Protein 6AOK (pdb70)

Foldseek 3Di:
DDDPDDDDDAAEEEEAAPALWLFQHHPVRPQQDLLNQVQAPPRDGPDHDDRAPGHHDLVVNLVSVCVVFNALDPPGDCPDPPNSRADPLSLVLLVVQLVPPRYQAEHEYLHYLSVVLSRNVRNPDDPSSSVRYHYHHPPQLLVSLLVVLPPPDDDHQAYEQYDQDPVNSVNCVSVVVSPDDDNRYDYYHHGRPPDPSNVVSVVVVVPD

InterPro domains:
  IPR036412 HAD-like superfamily [SSF56784] (1-163)

Secondary structure (DSSP, 8-state):
---SS------EEEEE--TTTTSSS-GGGTTTSHHHHHTSTT--TT----TTT----HHHHHHHHHHHH---STT--TTSTTGGG--HHHHHHHHHHTT-TTEEEEEE-SS-HHHHHHHHHHTT--HHHHTTEEEE-SS-HHHHHHHHHHSSPPPPSEEEEE-SSHHHHH--HHHHTTT--GGGEEEE---TT---HHHHHHHHH---

Structure (mmCIF, N/CA/C/O backbone):
data_6AOK
#
_entry.id   6AOK
#
_cell.length_a   40.035
_cell.length_b   48.027
_cell.length_c   100.102
_cell.angle_alpha   90.00
_cell.angle_beta   90.00
_cell.angle_gamma   90.00
#
_symme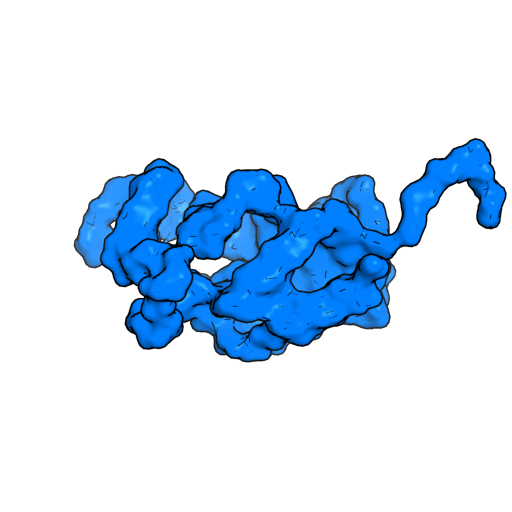try.space_group_name_H-M   'P 21 21 21'
#
loop_
_entity.id
_entity.type
_entity.pdbx_description
1 polymer Ceg4
2 non-polymer 'MAGNESIUM ION'
3 non-polymer 'CHLORIDE ION'
4 non-polymer 2-AMINO-2-HYDROXYMETHYL-PROPANE-1,3-DIOL
5 water water
#
loop_
_atom_site.group_PDB
_atom_site.id
_atom_site.type_symbol
_atom_site.label_atom_id
_atom_site.label_alt_id
_atom_site.label_comp_id
_atom_site.label_asym_id
_atom_site.label_entity_id
_atom_site.label_seq_id
_atom_site.pdbx_PDB_ins_code
_atom_site.Cartn_x
_atom_site.Cartn_y
_atom_site.Cartn_z
_atom_site.occupancy
_atom_site.B_iso_or_equiv
_atom_site.auth_seq_id
_atom_site.auth_comp_id
_atom_site.auth_asym_id
_atom_site.auth_atom_id
_atom_site.pdbx_PDB_model_num
ATOM 1 N N . GLY A 1 1 ? 47.123 62.816 53.585 1.00 45.37 -8 GLY A N 1
ATOM 2 C CA . GLY A 1 1 ? 45.947 63.001 54.418 1.00 41.36 -8 GLY A CA 1
ATOM 3 C C . GLY A 1 1 ? 44.957 63.896 53.708 1.00 39.19 -8 GLY A C 1
ATOM 4 O O . GLY A 1 1 ? 43.929 64.372 54.252 1.00 37.80 -8 GLY A O 1
ATOM 5 N N . ARG A 1 2 ? 45.281 64.136 52.450 1.00 34.18 -7 ARG A N 1
ATOM 6 C CA . ARG A 1 2 ? 44.452 64.936 51.597 1.00 26.73 -7 ARG A CA 1
ATOM 7 C C . ARG A 1 2 ? 43.264 64.098 51.088 1.00 19.20 -7 ARG A C 1
ATOM 8 O O . ARG A 1 2 ? 43.430 63.176 50.367 1.00 18.73 -7 ARG A O 1
ATOM 16 N N . GLN A 1 3 ? 42.052 64.473 51.478 1.00 15.72 -6 GLN A N 1
ATOM 17 C CA . GLN A 1 3 ? 40.842 63.744 51.134 1.00 18.11 -6 GLN A CA 1
ATOM 18 C C . GLN A 1 3 ? 39.739 64.791 51.079 1.00 15.28 -6 GLN A C 1
ATOM 19 O O . GLN A 1 3 ? 39.737 65.706 51.905 1.00 15.42 -6 GLN A O 1
ATOM 25 N N . ASN A 1 4 ? 38.859 64.685 50.073 1.00 10.84 -5 ASN A N 1
ATOM 26 C CA . ASN A 1 4 ? 37.785 65.639 49.832 1.00 9.39 -5 ASN A CA 1
ATOM 27 C C . ASN A 1 4 ? 36.523 65.366 50.641 1.00 13.55 -5 ASN A C 1
ATOM 28 O O . ASN A 1 4 ? 35.645 66.239 50.673 1.00 12.28 -5 ASN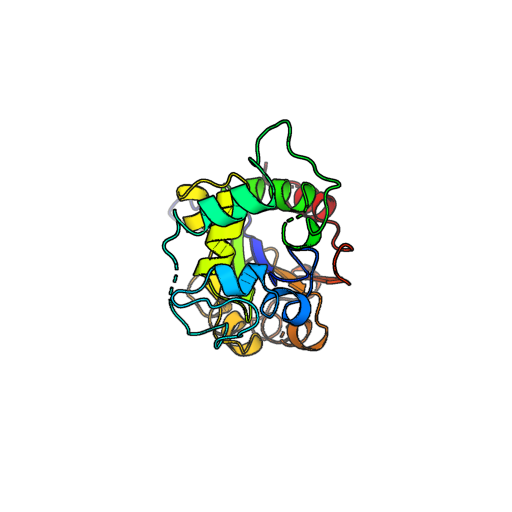 A O 1
ATOM 33 N N . LEU A 1 5 ? 36.435 64.212 51.285 1.00 10.00 -4 LEU A N 1
ATOM 34 C CA . LEU A 1 5 ? 35.267 63.781 52.062 1.00 9.79 -4 LEU A CA 1
ATOM 35 C C . LEU A 1 5 ? 35.760 63.205 53.372 1.00 11.71 -4 LEU A C 1
ATOM 36 O O . LEU A 1 5 ? 36.912 62.809 53.481 1.00 12.80 -4 LEU A O 1
ATOM 41 N N . TYR A 1 6 ? 34.877 63.112 54.349 1.00 10.40 -3 TYR A N 1
ATOM 42 C CA . TYR A 1 6 ? 35.131 62.201 55.453 1.00 12.14 -3 TYR A CA 1
ATOM 43 C C . TYR A 1 6 ? 34.988 60.759 54.999 1.00 13.25 -3 TYR A C 1
ATOM 44 O O . TYR A 1 6 ? 34.082 60.430 54.235 1.00 12.86 -3 TYR A O 1
ATOM 53 N N . PHE A 1 7 ? 35.874 59.891 55.512 1.00 15.07 -2 PHE A N 1
ATOM 54 C CA . PHE A 1 7 ? 35.849 58.451 55.260 1.00 20.77 -2 PHE A CA 1
ATOM 55 C C . PHE A 1 7 ? 35.931 57.729 56.601 1.00 22.90 -2 PHE A C 1
ATOM 56 O O . PHE A 1 7 ? 36.638 58.182 57.511 1.00 22.12 -2 PHE A O 1
ATOM 64 N N . GLN A 1 8 ? 35.177 56.628 56.733 1.00 24.53 -1 GLN A N 1
ATOM 65 C CA A GLN A 1 8 ? 35.095 55.946 58.015 0.50 28.28 -1 GLN A CA 1
ATOM 66 C CA B GLN A 1 8 ? 35.089 55.914 58.001 0.50 28.33 -1 GLN A CA 1
ATOM 67 C C . GLN A 1 8 ? 36.467 55.436 58.437 1.00 30.45 -1 GLN A C 1
ATOM 68 O O . GLN A 1 8 ? 37.267 54.984 57.613 1.00 29.49 -1 GLN A O 1
ATOM 79 N N . GLY A 1 9 ? 36.736 55.528 59.739 1.00 33.02 0 GLY A N 1
ATOM 80 C CA . GLY A 1 9 ? 38.095 55.296 60.179 1.00 37.81 0 GLY A CA 1
ATOM 81 C C . GLY A 1 9 ? 38.277 54.097 61.064 1.00 42.38 0 GLY A C 1
ATOM 82 O O . GLY A 1 9 ? 39.143 54.070 61.947 1.00 44.42 0 GLY A O 1
ATOM 91 N N . PRO A 1 11 ? 38.928 50.166 62.255 1.00 30.98 2 PRO A N 1
ATOM 92 C CA . PRO A 1 11 ? 39.702 48.967 61.911 1.00 27.30 2 PRO A CA 1
ATOM 93 C C . PRO A 1 11 ? 38.813 47.928 61.231 1.00 22.88 2 PRO A C 1
ATOM 94 O O . PRO A 1 11 ? 37.588 47.944 61.361 1.00 22.73 2 PRO A O 1
ATOM 98 N N . LYS A 1 12 ? 39.447 47.005 60.508 1.00 22.47 3 LYS A N 1
ATOM 99 C CA . LYS A 1 12 ? 38.740 45.891 59.883 1.00 25.41 3 LYS A CA 1
ATOM 100 C C . LYS A 1 12 ? 39.389 44.586 60.292 1.00 21.95 3 LYS A C 1
ATOM 101 O O . LYS A 1 12 ? 40.612 44.479 60.311 1.00 22.98 3 LYS A O 1
ATOM 107 N N . VAL A 1 13 ? 38.574 43.601 60.599 1.00 17.94 4 VAL A N 1
ATOM 108 C CA . VAL A 1 13 ? 39.036 42.259 60.940 1.00 16.94 4 VAL A CA 1
ATOM 109 C C . VAL A 1 13 ? 38.330 41.287 60.023 1.00 15.97 4 VAL A C 1
ATOM 110 O O . VAL A 1 13 ? 37.131 41.443 59.731 1.00 19.17 4 VAL A O 1
ATOM 114 N N . ILE A 1 14 ? 39.074 40.295 59.560 1.00 15.21 5 ILE A N 1
ATOM 115 C CA . ILE A 1 14 ? 38.514 39.200 58.782 1.00 14.33 5 ILE A CA 1
ATOM 116 C C . ILE A 1 14 ? 38.850 37.920 59.516 1.00 13.65 5 ILE A C 1
ATOM 117 O O . ILE A 1 14 ? 39.980 37.741 59.948 1.00 16.66 5 ILE A O 1
ATOM 122 N N . ILE A 1 15 ? 37.862 37.055 59.674 1.00 13.08 6 ILE A N 1
ATOM 123 C CA . ILE A 1 15 ? 38.039 35.776 60.327 1.00 12.51 6 ILE A CA 1
ATOM 124 C C . ILE A 1 15 ? 37.863 34.683 59.283 1.00 12.73 6 ILE A C 1
ATOM 125 O O . ILE A 1 15 ? 36.867 34.667 58.554 1.00 14.00 6 ILE A O 1
ATOM 130 N N . PHE A 1 16 ? 38.788 33.737 59.265 1.00 11.47 7 PHE A N 1
ATOM 131 C CA . PHE A 1 16 ? 38.603 32.501 58.525 1.00 10.87 7 PHE A CA 1
ATOM 132 C C . PHE A 1 16 ? 38.668 31.422 59.570 1.00 11.45 7 PHE A C 1
ATOM 133 O O . PHE A 1 16 ? 39.764 31.142 60.075 1.00 12.70 7 PHE A O 1
ATOM 141 N N . THR A 1 17 ? 37.519 30.791 59.871 1.00 10.26 8 THR A N 1
ATOM 142 C CA . THR A 1 17 ? 37.496 29.798 60.934 1.00 10.17 8 THR A CA 1
ATOM 143 C C . THR A 1 17 ? 36.880 28.508 60.401 1.00 10.05 8 THR A C 1
ATOM 144 O O . THR A 1 17 ? 35.892 28.527 59.656 1.00 12.00 8 THR A O 1
ATOM 148 N N . ASP A 1 18 ? 37.493 27.397 60.754 1.00 9.59 9 ASP A N 1
ATOM 149 C CA . ASP A 1 18 ? 36.875 26.088 60.605 1.00 11.72 9 ASP A CA 1
ATOM 150 C C . ASP A 1 18 ? 35.607 25.998 61.474 1.00 11.82 9 ASP A C 1
ATOM 151 O O . ASP A 1 18 ? 35.388 26.809 62.382 1.00 10.49 9 ASP A O 1
ATOM 156 N N . PHE A 1 19 ? 34.748 25.016 61.169 1.00 9.95 10 PHE A N 1
ATOM 157 C CA . PHE A 1 19 ? 33.580 24.789 62.019 1.00 11.17 10 PHE A CA 1
ATOM 158 C C . PHE A 1 19 ? 33.781 23.579 62.932 1.00 10.40 10 PHE A C 1
ATOM 159 O O . PHE A 1 19 ? 33.981 23.753 64.145 1.00 12.48 10 PHE A O 1
ATOM 167 N N . ASP A 1 20 ? 33.756 22.353 62.389 1.00 9.54 11 ASP A N 1
ATOM 168 C CA . ASP A 1 20 ? 33.757 21.146 63.227 1.00 12.26 11 ASP A CA 1
ATOM 169 C C . ASP A 1 20 ? 35.099 20.978 63.911 1.00 13.44 11 ASP A C 1
ATOM 170 O O . ASP A 1 20 ? 36.127 20.843 63.219 1.00 13.71 11 ASP A O 1
ATOM 175 N N . GLY A 1 21 ? 35.087 20.907 65.253 1.00 10.86 12 GLY A N 1
ATOM 176 C CA . GLY A 1 21 ? 36.301 20.732 66.005 1.00 11.84 12 GLY A CA 1
ATOM 177 C C . GLY A 1 21 ? 37.043 22.027 66.276 1.00 13.50 12 GLY A C 1
ATOM 178 O O . GLY A 1 21 ? 38.042 22.016 66.989 1.00 14.30 12 GLY A O 1
ATOM 179 N N . THR A 1 22 ? 36.565 23.135 65.744 1.00 10.81 13 THR A N 1
ATOM 180 C CA . THR A 1 22 ? 37.111 24.449 66.041 1.00 11.16 13 THR A CA 1
ATOM 181 C C . THR A 1 22 ? 36.061 25.274 66.766 1.00 12.35 13 THR A C 1
ATOM 182 O O . THR A 1 22 ? 36.213 25.599 67.957 1.00 14.83 13 THR A O 1
ATOM 186 N N . VAL A 1 23 ? 34.963 25.580 66.092 1.00 10.90 14 VAL A N 1
ATOM 187 C CA . VAL A 1 23 ? 33.804 26.159 66.763 1.00 14.61 14 VAL A CA 1
ATOM 188 C C . VAL A 1 23 ? 33.094 25.100 67.631 1.00 16.71 14 VAL A C 1
ATOM 189 O O . VAL A 1 23 ? 32.673 25.387 68.753 1.00 16.54 14 VAL A O 1
ATOM 193 N N . THR A 1 24 ? 32.967 23.858 67.148 1.00 15.75 15 THR A N 1
ATOM 194 C CA . THR A 1 24 ? 32.388 22.785 67.954 1.00 16.44 15 THR A CA 1
ATOM 195 C C . THR A 1 24 ? 33.481 22.010 68.633 1.00 16.78 15 THR A C 1
ATOM 196 O O . THR A 1 24 ? 34.656 22.198 68.347 1.00 17.19 15 THR A O 1
ATOM 200 N N . GLY A 1 25 ? 33.089 21.064 69.503 1.00 18.35 16 GLY A N 1
ATOM 201 C CA . GLY A 1 25 ? 34.132 20.245 70.110 1.00 18.40 16 GLY A CA 1
ATOM 202 C C . GLY A 1 25 ? 34.369 18.871 69.488 1.00 18.53 16 GLY A C 1
ATOM 203 O O . GLY A 1 25 ? 35.061 18.050 70.089 1.00 17.90 16 GLY A O 1
ATOM 204 N N . LYS A 1 26 ? 33.827 18.586 68.300 1.00 18.47 17 LYS A N 1
ATOM 205 C CA . LYS A 1 26 ? 33.975 17.282 67.665 1.00 21.39 17 LYS A CA 1
ATOM 206 C C . LYS A 1 26 ? 34.489 17.508 66.254 1.00 16.38 17 LYS A C 1
ATOM 207 O O . LYS A 1 26 ? 33.934 18.335 65.530 1.00 14.17 17 LYS A O 1
ATOM 213 N N . SER A 1 27 ? 35.469 16.718 65.840 1.00 14.80 18 SER A N 1
ATOM 214 C CA . SER A 1 27 ? 35.990 16.815 64.479 1.00 16.31 18 SER A CA 1
ATOM 215 C C . SER A 1 27 ? 34.947 16.401 63.430 1.00 18.84 18 SER A C 1
ATOM 216 O O . SER A 1 27 ? 33.957 15.697 63.714 1.00 17.77 18 SER A O 1
ATOM 219 N N . GLY A 1 28 ? 35.183 16.833 62.187 1.00 16.89 19 GLY A N 1
ATOM 220 C CA . GLY A 1 28 ? 34.217 16.554 61.120 1.00 16.84 19 GLY A CA 1
ATOM 221 C C . GLY A 1 28 ? 33.884 15.085 60.961 1.00 16.26 19 GLY A C 1
ATOM 222 O O . GLY A 1 28 ? 32.709 14.702 60.888 1.00 16.36 19 GLY A O 1
ATOM 223 N N . ASN A 1 29 ? 34.907 14.221 60.909 1.00 16.94 20 ASN A N 1
ATOM 224 C CA . ASN A 1 29 ? 34.551 12.826 60.676 1.00 19.09 20 ASN A CA 1
ATOM 225 C C . ASN A 1 29 ? 34.022 12.132 61.928 1.00 17.03 20 ASN A C 1
ATOM 226 O O . ASN A 1 29 ? 33.509 11.004 61.827 1.00 22.43 20 ASN A O 1
ATOM 231 N N . GLU A 1 30 ? 34.081 12.771 63.098 1.00 13.42 21 GLU A N 1
ATOM 232 C CA . GLU A 1 30 ? 33.333 12.280 64.254 1.00 13.71 21 GLU A CA 1
ATOM 233 C C . GLU A 1 30 ? 31.920 12.875 64.369 1.00 13.92 21 GLU A C 1
ATOM 234 O O . GLU A 1 30 ? 31.210 12.575 65.340 1.00 13.68 21 GLU A O 1
ATOM 240 N N . THR A 1 31 ? 31.502 13.712 63.422 1.00 12.60 22 THR A N 1
ATOM 241 C CA . THR A 1 31 ? 30.216 14.399 63.433 1.00 10.98 22 THR A CA 1
ATOM 242 C C . THR A 1 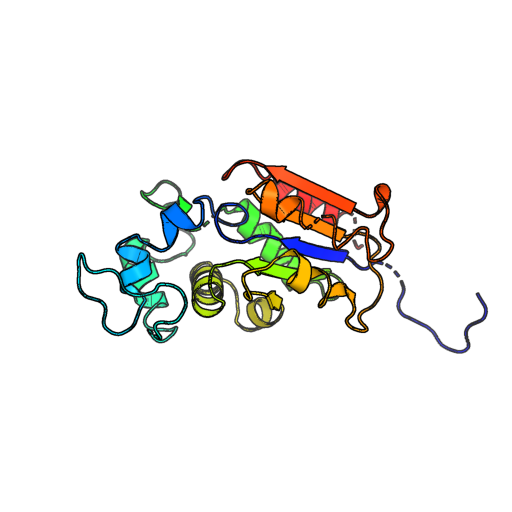31 ? 29.273 13.864 62.375 1.00 11.87 22 THR A C 1
ATOM 243 O O . THR A 1 31 ? 28.129 13.499 62.682 1.00 11.66 22 THR A O 1
ATOM 247 N N . VAL A 1 32 ? 29.731 13.820 61.116 1.00 10.52 23 VAL A N 1
ATOM 248 C CA . VAL A 1 32 ? 28.764 13.755 60.022 1.00 12.15 23 VAL A CA 1
ATOM 249 C C . VAL A 1 32 ? 28.280 12.354 59.752 1.00 12.77 23 VAL A C 1
ATOM 250 O O . VAL A 1 32 ? 27.305 12.200 59.011 1.00 14.45 23 VAL A O 1
ATOM 254 N N . PHE A 1 33 ? 28.901 11.343 60.353 1.00 10.54 24 PHE A N 1
ATOM 255 C CA . PHE A 1 33 ? 28.456 9.959 60.195 1.00 13.45 24 PHE A CA 1
ATOM 256 C C . PHE A 1 33 ? 27.681 9.440 61.398 1.00 15.27 24 PHE A C 1
ATOM 257 O O . PHE A 1 33 ? 27.320 8.255 61.426 1.00 16.75 24 PHE A O 1
ATOM 265 N N . THR A 1 34 ? 27.409 10.289 62.384 1.00 13.97 25 THR A N 1
ATOM 266 C CA . THR A 1 34 ? 26.652 9.869 63.553 1.00 15.11 25 THR A CA 1
ATOM 267 C C . THR A 1 34 ? 25.176 9.718 63.206 1.00 16.14 25 THR A C 1
ATOM 268 O O . THR A 1 34 ? 24.670 10.343 62.262 1.00 10.40 25 THR A O 1
ATOM 272 N N . GLU A 1 35 ? 24.451 8.947 64.043 1.00 11.52 26 GLU A N 1
ATOM 273 C CA . GLU A 1 35 ? 23.006 8.867 63.825 1.00 12.19 26 GLU A CA 1
ATOM 274 C C . GLU A 1 35 ? 22.388 10.253 63.894 1.00 12.35 26 GLU A C 1
ATOM 275 O O . GLU A 1 35 ? 21.509 10.576 63.093 1.00 13.43 26 GLU A O 1
ATOM 281 N N . PHE A 1 36 ? 22.854 11.099 64.823 1.00 13.11 27 PHE A N 1
ATOM 282 C CA . PHE A 1 36 ? 22.223 12.403 64.982 1.00 11.68 27 PHE A CA 1
ATOM 283 C C . PHE A 1 36 ? 22.340 13.244 63.724 1.00 11.36 27 PHE A C 1
ATOM 284 O O . PHE A 1 36 ? 21.343 13.737 63.216 1.00 11.45 27 PHE A O 1
ATOM 292 N N . TYR A 1 37 ? 23.542 13.395 63.181 1.00 11.33 28 TYR A N 1
ATOM 293 C CA . TYR A 1 37 ? 23.676 14.166 61.950 1.00 11.04 28 TYR A CA 1
ATOM 294 C C . TYR A 1 37 ? 22.867 13.540 60.812 1.00 10.36 28 TYR A C 1
ATOM 295 O O . TYR A 1 37 ? 22.198 14.242 60.027 1.00 10.15 28 TYR A O 1
ATOM 304 N N . GLN A 1 38 ? 22.947 12.228 60.682 1.00 9.70 29 GLN A N 1
ATOM 305 C CA . GLN A 1 38 ? 22.245 11.559 59.584 1.00 9.82 29 GLN A CA 1
ATOM 306 C C . GLN A 1 38 ? 20.742 11.720 59.718 1.00 11.17 29 GLN A C 1
ATOM 307 O O . GLN A 1 38 ? 20.022 11.752 58.702 1.00 11.33 29 GLN A O 1
ATOM 313 N N . SER A 1 39 ? 20.237 11.813 60.954 1.00 10.66 30 SER A N 1
ATOM 314 C CA . SER A 1 39 ? 18.798 12.027 61.171 1.00 10.90 30 SER A CA 1
ATOM 315 C C . SER A 1 39 ? 18.319 13.374 60.654 1.00 11.45 30 SER A C 1
ATOM 316 O O . SER A 1 39 ? 17.097 13.575 60.488 1.00 11.24 30 SER A O 1
ATOM 319 N N . LEU A 1 40 ? 19.236 14.315 60.406 1.00 10.31 31 LEU A N 1
ATOM 320 C CA . LEU A 1 40 ? 18.826 15.606 59.865 1.00 11.64 31 LEU A CA 1
ATOM 321 C C . LEU A 1 40 ? 18.659 15.578 58.351 1.00 12.94 31 LEU A C 1
ATOM 322 O O . LEU A 1 40 ? 18.261 16.596 57.772 1.00 13.17 31 LEU A O 1
ATOM 327 N N . LEU A 1 41 ? 18.995 14.478 57.685 1.00 11.92 32 LEU A N 1
ATOM 328 C CA . LEU A 1 41 ? 18.874 14.418 56.228 1.00 12.86 32 LEU A CA 1
ATOM 329 C C . LEU A 1 41 ? 17.516 13.846 55.834 1.00 14.77 32 LEU A C 1
ATOM 330 O O . LEU A 1 41 ? 17.026 12.914 56.455 1.00 11.18 32 LEU A O 1
ATOM 335 N N . GLN A 1 42 ? 16.922 14.398 54.776 1.00 13.43 33 GLN A N 1
ATOM 336 C CA . GLN A 1 42 ? 15.730 13.791 54.204 1.00 15.24 33 GLN A CA 1
ATOM 337 C C . GLN A 1 42 ? 16.016 12.338 53.832 1.00 14.93 33 GLN A C 1
ATOM 338 O O . GLN A 1 42 ? 17.111 12.013 53.370 1.00 14.28 33 GLN A O 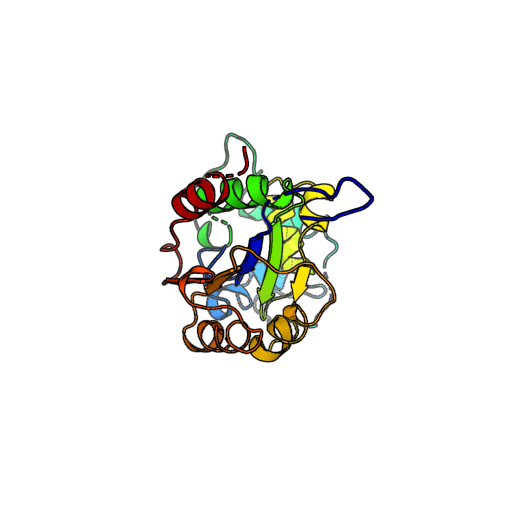1
ATOM 344 N N . GLY A 1 43 ? 15.039 11.469 54.063 1.00 13.22 34 GLY A N 1
ATOM 345 C CA . GLY A 1 43 ? 15.176 10.047 53.731 1.00 14.40 34 GLY A CA 1
ATOM 346 C C . GLY A 1 43 ? 15.921 9.220 54.748 1.00 14.53 34 GLY A C 1
ATOM 347 O O . GLY A 1 43 ? 16.182 8.040 54.489 1.00 12.88 34 GLY A O 1
ATOM 348 N N . TYR A 1 44 ? 16.271 9.810 55.902 1.00 15.11 35 TYR A N 1
ATOM 349 C CA . TYR A 1 44 ? 16.983 9.119 56.963 1.00 12.32 35 TYR A CA 1
ATOM 350 C C . TYR A 1 44 ? 16.362 7.791 57.332 1.00 14.03 35 TYR A C 1
ATOM 351 O O . TYR A 1 44 ? 15.152 7.681 57.536 1.00 15.24 35 TYR A O 1
ATOM 360 N N . LYS A 1 45 ? 17.209 6.794 57.478 1.00 13.90 36 LYS A N 1
ATOM 361 C CA . LYS A 1 45 ? 16.818 5.507 58.007 1.00 18.81 36 LYS A CA 1
ATOM 362 C C . LYS A 1 45 ? 17.840 5.152 59.057 1.00 18.63 36 LYS A C 1
ATOM 363 O O . LYS A 1 45 ? 19.039 5.305 58.830 1.00 15.24 36 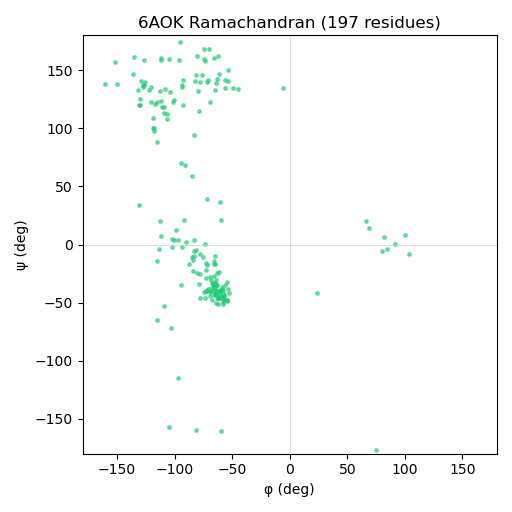LYS A O 1
ATOM 369 N N . LYS A 1 46 ? 17.358 4.722 60.213 1.00 20.40 37 LYS A N 1
ATOM 370 C CA . LYS A 1 46 ? 18.241 4.437 61.323 1.00 22.41 37 LYS A CA 1
ATOM 371 C C . LYS A 1 46 ? 19.302 3.408 60.938 1.00 20.43 37 LYS A C 1
ATOM 372 O O . LYS A 1 46 ? 19.000 2.393 60.299 1.00 16.84 37 LYS A O 1
ATOM 378 N N . ASP A 1 47 ? 20.552 3.692 61.311 1.00 19.93 38 ASP A N 1
ATOM 379 C CA . ASP A 1 47 ? 21.688 2.815 61.050 1.00 24.56 38 ASP A CA 1
ATOM 380 C C . ASP A 1 47 ? 22.000 2.691 59.561 1.00 21.74 38 ASP A C 1
ATOM 381 O O . ASP A 1 47 ? 22.627 1.697 59.129 1.00 22.67 38 ASP A O 1
ATOM 386 N N . VAL A 1 48 ? 21.538 3.658 58.753 1.00 16.55 39 VAL A N 1
ATOM 387 C CA . VAL A 1 48 ? 21.927 3.791 57.353 1.00 13.79 39 VAL A CA 1
ATOM 388 C C . VAL A 1 48 ? 22.557 5.154 57.187 1.00 14.39 39 VAL A C 1
ATOM 389 O O . VAL A 1 48 ? 22.034 6.135 57.716 1.00 16.08 39 VAL A O 1
ATOM 393 N N . GLU A 1 49 ? 23.673 5.228 56.484 1.00 13.81 40 GLU A N 1
ATOM 394 C CA A GLU A 1 49 ? 24.297 6.516 56.202 0.52 14.11 40 GLU A CA 1
ATOM 395 C CA B GLU A 1 49 ? 24.308 6.508 56.198 0.48 14.13 40 GLU A CA 1
ATOM 396 C C . GLU A 1 49 ? 24.030 6.934 54.761 1.00 13.51 40 GLU A C 1
ATOM 397 O O . GLU A 1 49 ? 24.115 6.125 53.852 1.00 14.24 40 GLU A O 1
ATOM 408 N N . GLN A 1 50 ? 23.715 8.210 54.564 1.00 11.04 41 GLN A N 1
ATOM 409 C CA . GLN A 1 50 ? 23.587 8.786 53.239 1.00 11.16 41 GLN A CA 1
ATOM 410 C C . GLN A 1 50 ? 24.730 9.762 53.050 1.00 12.30 41 GLN A C 1
ATOM 411 O O . GLN A 1 50 ? 25.330 10.211 54.024 1.00 13.36 41 GLN A O 1
ATOM 417 N N . ASP A 1 51 ? 25.036 10.093 51.798 1.00 12.10 42 ASP A N 1
ATOM 418 C CA . ASP A 1 51 ? 26.082 11.067 51.537 1.00 16.40 42 ASP A CA 1
ATOM 419 C C . ASP A 1 51 ? 25.766 12.168 52.529 1.00 20.54 42 ASP A C 1
ATOM 420 O O . ASP A 1 51 ? 24.610 12.573 52.651 1.00 24.38 42 ASP A O 1
ATOM 425 N N . TYR A 1 52 ? 26.769 12.661 53.243 1.00 9.66 43 TYR A N 1
ATOM 426 C CA . TYR A 1 52 ? 26.483 13.679 54.264 1.00 9.13 43 TYR A CA 1
ATOM 427 C C . TYR A 1 52 ? 26.424 15.060 53.663 1.00 9.90 43 TYR A C 1
ATOM 428 O O . TYR A 1 52 ? 25.764 15.955 54.209 1.00 11.41 43 TYR A O 1
ATOM 437 N N . LYS A 1 53 ? 27.058 15.245 52.526 1.00 10.98 44 LYS A N 1
ATOM 438 C CA . LYS A 1 53 ? 27.311 16.594 52.040 1.00 13.40 44 LYS A CA 1
ATOM 439 C C . LYS A 1 53 ? 26.223 17.033 51.084 1.00 14.43 44 LYS A C 1
ATOM 440 O O . LYS A 1 53 ? 25.841 18.198 51.087 1.00 14.57 44 LYS A O 1
ATOM 446 N N . ASN A 1 54 ? 25.692 16.114 50.292 1.00 13.96 45 ASN A N 1
ATOM 447 C CA . ASN A 1 54 ? 24.828 16.483 49.179 1.00 16.01 45 ASN A CA 1
ATOM 448 C C . ASN A 1 54 ? 23.399 15.997 49.317 1.00 16.36 45 ASN A C 1
ATOM 449 O O . ASN A 1 54 ? 22.541 16.487 48.590 1.00 17.76 45 ASN A O 1
ATOM 454 N N . THR A 1 55 ? 23.116 15.085 50.223 1.00 13.80 46 THR A N 1
ATOM 455 C CA . THR A 1 55 ? 21.730 14.679 50.425 1.00 11.97 46 THR A CA 1
ATOM 456 C C . THR A 1 55 ? 20.923 15.869 50.962 1.00 10.91 46 THR A C 1
ATOM 457 O O . THR A 1 55 ? 21.371 16.531 51.909 1.00 12.79 46 THR A O 1
ATOM 461 N N . PRO A 1 56 ? 19.735 16.164 50.414 1.00 12.01 47 PRO A N 1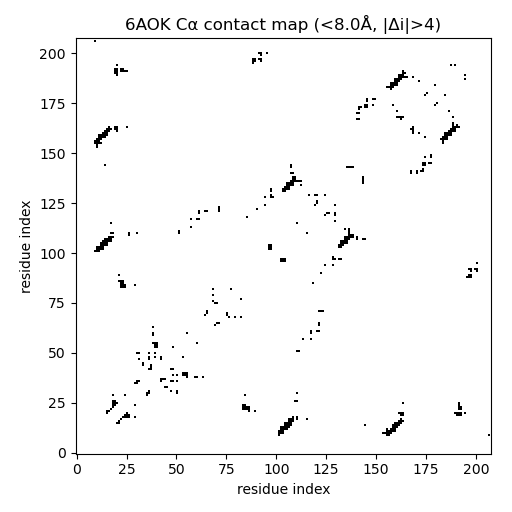
ATOM 462 C CA . PRO A 1 56 ? 18.988 17.334 50.903 1.00 13.38 47 PRO A CA 1
ATOM 463 C C . PRO A 1 56 ? 18.679 17.206 52.388 1.00 12.84 47 PRO A C 1
ATOM 464 O O . PRO A 1 56 ? 18.407 16.119 52.916 1.00 12.30 47 PRO A O 1
ATOM 476 N N . LYS A 1 58 ? 16.650 18.043 55.968 1.00 11.39 49 LYS A N 1
ATOM 477 C CA . LYS A 1 58 ? 15.298 18.368 56.407 1.00 13.50 49 LYS A CA 1
ATOM 478 C C . LYS A 1 58 ? 15.152 19.881 56.552 1.00 13.29 49 LYS A C 1
ATOM 479 O O . LYS A 1 58 ? 16.126 20.614 56.737 1.00 16.67 49 LYS A O 1
ATOM 485 N N . ASP A 1 59 ? 13.922 20.341 56.505 1.00 13.42 50 ASP A N 1
ATOM 486 C CA . ASP A 1 59 ? 13.664 21.770 56.685 1.00 16.01 50 ASP A CA 1
ATOM 487 C C . ASP A 1 59 ? 14.285 22.304 57.968 1.00 14.97 50 ASP A C 1
ATOM 488 O O . ASP A 1 59 ? 14.342 21.573 58.972 1.00 14.74 50 ASP A O 1
ATOM 493 N N . PRO A 1 60 ? 14.676 23.596 58.000 1.00 16.70 51 PRO A N 1
ATOM 494 C CA . PRO A 1 60 ? 15.267 24.150 59.232 1.00 17.41 51 PRO A CA 1
ATOM 495 C C . PRO A 1 60 ? 14.413 23.927 60.459 1.00 17.27 51 PRO A C 1
ATOM 496 O O . PRO A 1 60 ? 14.975 23.628 61.528 1.00 16.28 51 PRO A O 1
ATOM 500 N N . ILE A 1 61 ? 13.079 24.098 60.355 1.00 15.52 52 ILE A N 1
ATOM 501 C CA . ILE A 1 61 ? 12.252 23.961 61.556 1.00 16.38 52 ILE A CA 1
ATOM 502 C C . ILE A 1 61 ? 12.233 22.512 62.046 1.00 15.94 52 ILE A C 1
ATOM 503 O O . ILE A 1 61 ? 12.097 22.266 63.248 1.00 16.34 52 ILE A O 1
ATOM 508 N N . GLU A 1 62 ? 12.362 21.538 61.135 1.00 15.26 53 GLU A N 1
ATOM 509 C CA A GLU A 1 62 ? 12.510 20.139 61.531 0.50 18.33 53 GLU A CA 1
ATOM 510 C CA B GLU A 1 62 ? 12.488 20.156 61.565 0.50 18.35 53 GLU A CA 1
ATOM 511 C C . GLU A 1 62 ? 13.855 19.887 62.188 1.00 16.10 53 GLU A C 1
ATOM 512 O O . GLU A 1 62 ? 13.945 19.133 63.156 1.00 16.81 53 GLU A O 1
ATOM 523 N N . ALA A 1 63 ? 14.936 20.477 61.632 1.00 13.24 54 ALA A N 1
ATOM 524 C CA . ALA A 1 63 ? 16.248 20.313 62.257 1.00 12.56 54 ALA A CA 1
ATOM 525 C C . ALA A 1 63 ? 16.238 20.883 63.670 1.00 16.35 54 ALA A C 1
ATOM 526 O O . ALA A 1 63 ? 16.804 20.295 64.607 1.00 15.60 54 ALA A O 1
ATOM 528 N N . GLN A 1 64 ? 15.579 22.026 63.842 1.00 14.89 55 GLN A N 1
ATOM 529 C CA . GLN A 1 64 ? 15.455 22.601 65.179 1.00 15.55 55 GLN A CA 1
ATOM 530 C C . GLN A 1 64 ? 14.759 21.626 66.134 1.00 15.48 55 GLN A C 1
ATOM 531 O O . GLN A 1 64 ? 15.184 21.445 67.287 1.00 17.97 55 GLN A O 1
ATOM 537 N N . ALA A 1 65 ? 13.673 21.000 65.673 1.00 15.79 56 ALA A N 1
ATOM 538 C CA . ALA A 1 65 ? 12.946 20.042 66.504 1.00 20.44 56 ALA A CA 1
ATOM 539 C C . ALA A 1 65 ? 13.828 18.871 66.913 1.00 20.61 56 ALA A C 1
ATOM 540 O O . ALA A 1 65 ? 13.757 18.392 68.055 1.00 16.51 56 ALA A O 1
ATOM 542 N N . LEU A 1 66 ? 14.658 18.393 65.988 1.00 17.43 57 LEU A N 1
ATOM 543 C CA . LEU A 1 66 ? 15.587 17.301 66.296 1.00 16.42 57 LEU A CA 1
ATOM 544 C C . LEU A 1 66 ? 16.685 17.730 67.280 1.00 17.30 57 LEU A C 1
ATOM 545 O O . LEU A 1 66 ? 17.069 16.953 68.175 1.00 14.48 57 LEU A O 1
ATOM 550 N N . PHE A 1 67 ? 17.221 18.946 67.127 1.00 13.96 58 PHE A N 1
ATOM 551 C CA . PHE A 1 67 ? 18.164 19.444 68.118 1.00 17.53 58 PHE A CA 1
ATOM 552 C C . PHE A 1 67 ? 17.505 19.544 69.483 1.00 17.41 58 PHE A C 1
ATOM 553 O O . PHE A 1 67 ? 18.081 19.132 70.502 1.00 16.39 58 PHE A O 1
ATOM 561 N N . GLU A 1 68 ? 16.294 20.098 69.531 1.00 18.12 59 GLU A N 1
ATOM 562 C CA . GLU A 1 68 ? 15.616 20.196 70.825 1.00 21.57 59 GLU A CA 1
ATOM 563 C C . GLU A 1 68 ? 15.270 18.812 71.393 1.00 20.92 59 GLU A C 1
ATOM 564 O O . GLU A 1 68 ? 15.232 18.633 72.615 1.00 22.07 59 GLU A O 1
ATOM 570 N N . ALA A 1 69 ? 14.942 17.849 70.551 1.00 17.53 60 ALA A N 1
ATOM 571 C CA . ALA A 1 69 ? 14.663 16.496 71.055 1.00 23.07 60 ALA A CA 1
ATOM 572 C C . ALA A 1 69 ? 15.910 15.878 71.685 1.00 23.35 60 ALA A C 1
ATOM 573 O O . ALA A 1 69 ? 15.834 15.180 72.709 1.00 25.66 60 ALA A O 1
ATOM 575 N N . LYS A 1 70 ? 17.067 16.169 71.109 1.00 17.84 61 LYS A N 1
ATOM 576 C CA . LYS A 1 70 ? 18.321 15.608 71.585 1.00 19.26 61 LYS A CA 1
ATOM 577 C C . LYS A 1 70 ? 18.818 16.328 72.831 1.00 21.99 61 LYS A C 1
ATOM 578 O O . LYS A 1 70 ? 19.204 15.674 73.807 1.00 23.55 61 LYS A O 1
ATOM 584 N N . TYR A 1 71 ? 18.793 17.658 72.835 1.00 20.02 62 TYR A N 1
ATOM 585 C CA . TYR A 1 71 ? 19.463 18.458 73.857 1.00 22.13 62 TYR A CA 1
ATOM 586 C C . TYR A 1 71 ? 18.512 19.229 74.753 1.00 24.91 62 TYR A C 1
ATOM 587 O O . TYR A 1 71 ? 18.972 19.873 75.706 1.00 26.75 62 TYR A O 1
ATOM 596 N N . GLY A 1 72 ? 17.194 19.185 74.489 1.00 24.33 63 GLY A N 1
ATOM 597 C CA . GLY A 1 72 ? 16.292 20.059 75.177 1.00 25.67 63 GLY A CA 1
ATOM 598 C C . GLY A 1 72 ? 16.422 21.459 74.627 1.00 27.92 63 GLY A C 1
ATOM 599 O O . GLY A 1 72 ? 17.183 21.718 73.678 1.00 28.74 63 GLY A O 1
ATOM 600 N N . LYS A 1 73 ? 15.674 22.378 75.247 1.00 30.14 64 LYS A N 1
ATOM 601 C CA . LYS A 1 73 ? 15.654 23.767 74.811 1.00 33.42 64 LYS A CA 1
ATOM 602 C C . LYS A 1 73 ? 16.956 24.437 75.176 1.00 29.64 64 LYS A C 1
ATOM 603 O O . LYS A 1 73 ? 17.498 24.215 76.254 1.00 27.65 64 LYS A O 1
ATOM 609 N N . TYR A 1 74 ? 17.464 25.268 74.275 1.00 29.59 65 TYR A N 1
ATOM 610 C CA . TYR A 1 74 ? 18.683 26.007 74.587 1.00 30.68 65 TYR A CA 1
ATOM 611 C C . TYR A 1 74 ? 18.361 27.278 75.351 1.00 37.46 65 TYR A C 1
ATOM 612 O O . TYR A 1 74 ? 18.659 28.391 74.932 1.00 38.23 65 TYR A O 1
ATOM 621 N N . ASN A 1 75 ? 17.730 27.121 76.485 1.00 42.43 66 ASN A N 1
ATOM 622 C CA . ASN A 1 75 ? 17.250 28.287 77.201 1.00 47.57 66 ASN A CA 1
ATOM 623 C C . ASN A 1 75 ? 18.174 28.516 78.386 1.00 53.72 66 ASN A C 1
ATOM 624 O O . ASN A 1 75 ? 19.320 28.054 78.417 1.00 50.27 66 ASN A O 1
ATOM 629 N N . GLU A 1 76 ? 17.677 29.195 79.397 1.00 63.42 67 GLU A N 1
ATOM 630 C CA . GLU A 1 76 ? 18.646 29.483 80.439 1.00 68.20 67 GLU A CA 1
ATOM 631 C C . GLU A 1 76 ? 18.822 28.252 81.276 1.00 67.63 67 GLU A C 1
ATOM 632 O O . GLU A 1 76 ? 19.942 27.835 81.571 1.00 68.24 67 GLU A O 1
ATOM 638 N N . ASN A 1 77 ? 17.817 27.427 81.497 1.00 65.62 68 ASN A N 1
ATOM 639 C CA . ASN A 1 77 ? 18.229 26.174 82.139 1.00 63.17 68 ASN A CA 1
ATOM 640 C C . ASN A 1 77 ? 18.495 25.066 81.105 1.00 59.52 68 ASN A C 1
ATOM 641 O O . ASN A 1 77 ? 17.769 24.075 80.996 1.00 61.06 68 ASN A O 1
ATOM 646 N N . PHE A 1 78 ? 19.609 25.254 80.355 1.00 53.84 69 PHE A N 1
ATOM 647 C CA . PHE A 1 78 ? 20.210 24.269 79.438 1.00 47.43 69 PHE A CA 1
ATOM 648 C C . PHE A 1 78 ? 21.290 23.472 80.161 1.00 48.91 69 PHE A C 1
ATOM 649 O O . PHE A 1 78 ? 22.148 24.047 80.837 1.00 50.27 69 PHE A O 1
ATOM 657 N N . ASP A 1 79 ? 21.277 22.155 79.959 1.00 49.98 70 ASP A N 1
ATOM 658 C CA . ASP A 1 79 ? 22.192 21.224 80.624 1.00 52.73 70 ASP A CA 1
ATOM 659 C C . ASP A 1 79 ? 23.523 21.161 79.882 1.00 52.23 70 ASP A C 1
ATOM 660 O O . ASP A 1 79 ? 23.687 20.373 78.943 1.00 50.51 70 ASP A O 1
ATOM 665 N N . HIS A 1 80 ? 24.493 21.961 80.321 1.00 53.51 71 HIS A N 1
ATOM 666 C CA . HIS A 1 80 ? 25.757 22.073 79.601 1.00 54.70 71 HIS A CA 1
ATOM 667 C C . HIS A 1 80 ? 26.677 20.874 79.800 1.00 56.98 71 HIS A C 1
ATOM 668 O O . HIS A 1 80 ? 27.677 20.760 79.084 1.00 53.42 71 HIS A O 1
ATOM 675 N N . ASP A 1 81 ? 26.370 19.982 80.739 1.00 64.00 72 ASP A N 1
ATOM 676 C CA . ASP A 1 81 ? 27.179 18.792 80.976 1.00 66.14 72 ASP A CA 1
ATOM 677 C C . ASP A 1 81 ? 26.628 17.550 80.286 1.00 60.75 72 ASP A C 1
ATOM 678 O O . ASP A 1 81 ? 27.183 16.463 80.467 1.00 64.02 72 ASP A O 1
ATOM 683 N N . GLN A 1 82 ? 25.556 17.671 79.510 1.00 51.87 73 GLN A N 1
ATOM 684 C CA . GLN A 1 82 ? 24.919 16.464 79.032 1.00 43.39 73 GLN A CA 1
ATOM 685 C C . GLN A 1 82 ? 25.801 15.763 78.006 1.00 38.55 73 GLN A C 1
ATOM 686 O O . GLN A 1 82 ? 26.796 16.304 77.516 1.00 33.88 73 GLN A O 1
ATOM 692 N N . GLN A 1 83 ? 25.418 14.532 77.702 1.00 40.35 74 GLN A N 1
ATOM 693 C CA . GLN A 1 83 ? 26.097 13.739 76.692 1.00 40.99 74 GLN A CA 1
ATOM 694 C C . GLN A 1 83 ? 25.969 14.396 75.329 1.00 33.47 74 GLN A C 1
ATOM 695 O O . GLN A 1 83 ? 24.940 14.997 75.000 1.00 31.16 74 GLN A O 1
ATOM 701 N N . ASP A 1 84 ? 27.050 14.313 74.555 1.00 30.45 75 ASP A N 1
ATOM 702 C CA . ASP A 1 84 ? 27.146 14.760 73.177 1.00 29.02 75 ASP A CA 1
ATOM 703 C C . ASP A 1 84 ? 27.081 16.260 73.027 1.00 23.56 75 ASP A C 1
ATOM 704 O O . ASP A 1 84 ? 26.889 16.745 71.921 1.00 21.25 75 ASP A O 1
ATOM 709 N N . VAL A 1 85 ? 27.243 17.015 74.113 1.00 21.92 76 VAL A N 1
ATOM 710 C CA . VAL A 1 85 ? 27.195 18.466 74.005 1.00 23.10 76 VAL A CA 1
ATOM 711 C C . VAL A 1 85 ? 28.366 18.993 73.175 1.00 21.99 76 VAL A C 1
ATOM 712 O O . VAL A 1 85 ? 28.338 20.137 72.703 1.00 17.52 76 VAL A O 1
ATOM 716 N N . ASP A 1 86 ? 29.390 18.158 72.934 1.00 26.82 77 ASP A N 1
ATOM 717 C CA . ASP A 1 86 ? 30.521 18.519 72.071 1.00 29.61 77 ASP A CA 1
ATOM 718 C C . ASP A 1 86 ? 30.129 18.718 70.611 1.00 26.87 77 ASP A C 1
ATOM 719 O O . ASP A 1 86 ? 30.906 19.336 69.869 1.00 24.73 77 ASP A O 1
ATOM 724 N N . PHE A 1 87 ? 28.952 18.235 70.175 1.00 17.03 78 PHE A N 1
ATOM 725 C CA . PHE A 1 87 ? 28.434 18.646 68.868 1.00 17.26 78 PHE A CA 1
ATOM 726 C C . PHE A 1 87 ? 28.172 20.137 68.772 1.00 16.38 78 PHE A C 1
ATOM 727 O O . PHE A 1 87 ? 28.118 20.685 67.662 1.00 17.26 78 PHE A O 1
ATOM 735 N N . LEU A 1 88 ? 27.968 20.799 69.900 1.00 16.18 79 LEU A N 1
ATOM 736 C CA . LEU A 1 88 ? 27.550 22.190 69.918 1.00 13.56 79 LEU A CA 1
ATOM 737 C C . LEU A 1 88 ? 28.752 23.124 70.099 1.00 16.53 79 LEU A C 1
ATOM 738 O O . LEU A 1 88 ? 29.870 22.692 70.405 1.00 19.22 79 LEU A O 1
ATOM 756 N N . SER A 1 90 ? 30.851 25.851 72.217 1.00 20.33 81 SER A N 1
ATOM 757 C CA . SER A 1 90 ? 30.980 26.144 73.635 1.00 21.98 81 SER A CA 1
ATOM 758 C C . SER A 1 90 ? 30.335 27.500 73.958 1.00 20.25 81 SER A C 1
ATOM 759 O O . SER A 1 90 ? 30.179 28.350 73.089 1.00 18.24 81 SER A O 1
ATOM 762 N N . PRO A 1 91 ? 29.974 27.718 75.214 1.00 20.63 82 PRO A N 1
ATOM 763 C CA . PRO A 1 91 ? 29.452 29.027 75.614 1.00 21.68 82 PRO A CA 1
ATOM 764 C C . PRO A 1 91 ? 30.402 30.163 75.299 1.00 22.25 82 PRO A C 1
ATOM 765 O O . PRO A 1 91 ? 29.940 31.279 75.002 1.00 20.51 82 PRO A O 1
ATOM 769 N N . GLU A 1 92 ? 31.725 29.924 75.412 1.00 18.03 83 GLU A N 1
ATOM 770 C CA . GLU A 1 92 ? 32.704 30.939 75.030 1.00 18.13 83 GLU A CA 1
ATOM 771 C C . GLU A 1 92 ? 32.626 31.201 73.529 1.00 16.39 83 GLU A C 1
ATOM 772 O O . GLU A 1 92 ? 32.630 32.360 73.087 1.00 16.28 83 GLU A O 1
ATOM 778 N N . ALA A 1 93 ? 32.502 30.151 72.729 1.00 15.25 84 ALA A N 1
ATOM 779 C CA . ALA A 1 93 ? 32.368 30.380 71.289 1.00 14.62 84 ALA A CA 1
ATOM 780 C C . ALA A 1 93 ? 31.080 31.127 70.966 1.00 16.74 84 ALA A C 1
ATOM 781 O O . ALA A 1 93 ? 31.067 32.018 70.100 1.00 16.33 84 ALA A O 1
ATOM 783 N N . VAL A 1 94 ? 29.977 30.748 71.628 1.00 17.93 85 VAL A N 1
ATOM 784 C CA . VAL A 1 94 ? 28.710 31.465 71.453 1.00 17.31 85 VAL A CA 1
ATOM 785 C C . VAL A 1 94 ? 28.888 32.954 71.728 1.00 16.55 85 VAL A C 1
ATOM 786 O O . VAL A 1 94 ? 28.439 33.799 70.951 1.00 15.67 85 VAL A O 1
ATOM 790 N N . ALA A 1 95 ? 29.542 33.306 72.844 1.00 18.52 86 ALA A N 1
ATOM 791 C CA . ALA A 1 95 ? 29.717 34.723 73.157 1.00 19.33 86 ALA A CA 1
ATOM 792 C C . ALA A 1 95 ? 30.582 35.427 72.104 1.00 19.14 86 ALA A C 1
ATOM 793 O O . ALA A 1 95 ? 30.337 36.596 71.754 1.00 18.08 86 ALA A O 1
ATOM 795 N N . PHE A 1 96 ? 31.624 34.756 71.623 1.00 15.70 87 PHE A N 1
ATOM 796 C CA . PHE A 1 96 ? 32.458 35.332 70.573 1.00 15.33 87 PHE A CA 1
ATOM 797 C C . PHE A 1 96 ? 31.650 35.668 69.320 1.00 16.29 87 PHE A C 1
ATOM 798 O O . PHE A 1 96 ? 31.731 36.797 68.799 1.00 16.14 87 PHE A O 1
ATOM 806 N N . PHE A 1 97 ? 30.866 34.699 68.820 1.00 14.74 88 PHE A N 1
ATOM 807 C CA . PHE A 1 97 ? 30.075 34.944 67.616 1.00 14.21 88 PHE A CA 1
ATOM 808 C C . PHE A 1 97 ? 28.967 35.963 67.818 1.00 14.64 88 PHE A C 1
ATOM 809 O O . PHE A 1 97 ? 28.672 36.719 66.889 1.00 14.90 88 PHE A O 1
ATOM 817 N N . HIS A 1 98 ? 28.351 36.047 69.004 1.00 14.85 89 HIS A N 1
ATOM 818 C CA . HIS A 1 98 ? 27.430 37.156 69.208 1.00 19.28 89 HIS A CA 1
ATOM 819 C C . HIS A 1 98 ? 28.162 38.482 69.063 1.00 22.62 89 HIS A C 1
ATOM 820 O O . HIS A 1 98 ? 27.627 39.436 68.499 1.00 23.65 89 HIS A O 1
ATOM 827 N N . GLU A 1 99 ? 29.383 38.571 69.560 1.00 18.56 90 GLU A N 1
ATOM 828 C CA . GLU A 1 99 ? 30.101 39.831 69.409 1.00 25.18 90 GLU A CA 1
ATOM 829 C C . GLU A 1 99 ? 30.450 40.106 67.937 1.00 23.32 90 GLU A C 1
ATOM 830 O O . GLU A 1 99 ? 30.232 41.213 67.424 1.00 23.99 90 GLU A O 1
ATOM 836 N N . VAL A 1 100 ? 30.994 39.120 67.235 1.00 19.46 91 VAL A N 1
ATOM 837 C CA . VAL A 1 100 ? 31.519 39.481 65.926 1.00 22.87 91 VAL A CA 1
ATOM 838 C C . VAL A 1 100 ? 30.421 39.561 64.868 1.00 22.43 91 VAL A C 1
ATOM 839 O O . VAL A 1 100 ? 30.591 40.261 63.857 1.00 22.82 91 VAL A O 1
ATOM 843 N N . LEU A 1 101 ? 29.307 38.855 65.056 1.00 18.39 92 LEU A N 1
ATOM 844 C CA . LEU A 1 101 ? 28.263 38.923 64.049 1.00 22.10 92 LEU A CA 1
ATOM 845 C C . LEU A 1 101 ? 27.402 40.158 64.209 1.00 28.20 92 LEU A C 1
ATOM 846 O O . LEU A 1 101 ? 26.510 40.361 63.391 1.00 32.55 92 LEU A O 1
ATOM 851 N N . LYS A 1 102 ? 27.611 40.963 65.257 1.00 29.09 93 LYS A N 1
ATOM 852 C CA . LYS A 1 102 ? 26.954 42.255 65.357 1.00 31.28 93 LYS A CA 1
ATOM 853 C C . LYS A 1 102 ? 27.878 43.401 64.992 1.00 31.40 93 LYS A C 1
ATOM 854 O O . LYS A 1 102 ? 27.464 44.559 65.038 1.00 33.22 93 LYS A O 1
ATOM 860 N N . ASN A 1 103 ? 29.122 43.116 64.684 1.00 30.49 94 ASN A N 1
ATOM 861 C CA . ASN A 1 103 ? 30.128 44.137 64.397 1.00 30.27 94 ASN A CA 1
ATOM 862 C C . ASN A 1 103 ? 30.395 44.136 62.895 1.00 30.42 94 ASN A C 1
ATOM 863 O O . ASN A 1 103 ? 31.026 43.212 62.365 1.00 26.00 94 ASN A O 1
ATOM 868 N N . ASP A 1 104 ? 29.924 45.182 62.230 1.00 32.94 95 ASP A N 1
ATOM 869 C CA . ASP A 1 104 ? 29.990 45.313 60.814 1.00 38.64 95 ASP A CA 1
ATOM 870 C C . ASP A 1 104 ? 31.406 45.376 60.308 1.00 34.14 95 ASP A C 1
ATOM 871 O O . ASP A 1 104 ? 31.625 45.111 59.181 1.00 34.60 95 ASP A O 1
ATOM 876 N N . ASP A 1 105 ? 32.332 45.806 61.148 1.00 28.39 96 ASP A N 1
ATOM 877 C CA . ASP A 1 105 ? 33.727 45.866 60.754 1.00 26.71 96 ASP A CA 1
ATOM 878 C C . ASP A 1 105 ? 34.459 44.548 60.897 1.00 21.14 96 ASP A C 1
ATOM 879 O O . ASP A 1 105 ? 35.668 44.533 60.659 1.00 25.31 96 ASP A O 1
ATOM 884 N N . VAL A 1 106 ? 33.771 43.464 61.275 1.00 19.58 97 VAL A N 1
ATOM 885 C CA . VAL A 1 106 ? 34.348 42.130 61.370 1.00 17.55 97 VAL A CA 1
ATOM 886 C C . VAL A 1 106 ? 33.659 41.247 60.340 1.00 21.70 97 VAL A C 1
ATOM 887 O O . VAL A 1 106 ? 32.430 41.112 60.359 1.00 25.48 97 VAL A O 1
ATOM 891 N N . THR A 1 107 ? 34.425 40.659 59.437 1.00 18.36 98 THR A N 1
ATOM 892 C CA . THR A 1 107 ? 33.858 39.734 58.462 1.00 17.43 98 THR A CA 1
ATOM 893 C C . THR A 1 107 ? 34.144 38.302 58.893 1.00 15.81 98 THR A C 1
ATOM 894 O O . THR A 1 107 ? 35.298 37.925 59.088 1.00 16.47 98 THR A O 1
ATOM 898 N N . VAL A 1 108 ? 33.092 37.509 59.057 1.00 12.86 99 VAL A N 1
ATOM 899 C CA . VAL A 1 108 ? 33.199 36.153 59.578 1.00 14.63 99 VAL A CA 1
ATOM 900 C C . VAL A 1 108 ? 32.996 35.174 58.432 1.00 14.52 99 VAL A C 1
ATOM 901 O O . VAL A 1 108 ? 31.889 35.067 57.887 1.00 16.09 99 VAL A O 1
ATOM 905 N N . ASN A 1 109 ? 34.060 34.455 58.076 1.00 11.86 100 ASN A N 1
ATOM 906 C CA . ASN A 1 109 ? 34.014 33.413 57.060 1.00 12.51 100 ASN A CA 1
ATOM 907 C C . ASN A 1 109 ? 34.235 32.090 57.762 1.00 11.75 100 ASN A C 1
ATOM 908 O O . ASN A 1 109 ? 35.291 31.874 58.356 1.00 13.48 100 ASN A O 1
ATOM 913 N N . ILE A 1 110 ? 33.304 31.181 57.594 1.00 8.75 101 ILE A N 1
ATOM 914 C CA . ILE A 1 110 ? 33.489 29.808 58.035 1.00 9.79 101 ILE A CA 1
ATOM 915 C C . ILE A 1 110 ? 33.867 28.974 56.814 1.00 11.75 101 ILE A C 1
ATOM 916 O O . ILE A 1 110 ? 33.168 28.992 55.799 1.00 12.85 101 ILE A O 1
ATOM 921 N N . VAL A 1 111 ? 34.987 28.279 56.887 1.00 9.64 102 VAL A N 1
ATOM 922 C CA . VAL A 1 111 ? 35.505 27.527 55.752 1.00 10.09 102 VAL A CA 1
ATOM 923 C C . VAL A 1 111 ? 35.510 26.065 56.163 1.00 9.23 102 VAL A C 1
ATOM 924 O O . VAL A 1 111 ? 36.160 25.699 57.145 1.00 10.34 102 VAL A O 1
ATOM 928 N N . THR A 1 112 ? 34.799 25.231 55.419 1.00 10.08 103 THR A N 1
ATOM 929 C CA . THR A 1 112 ? 34.403 23.979 56.023 1.00 10.35 103 THR A CA 1
ATOM 930 C C . THR A 1 112 ? 34.247 22.892 54.960 1.00 9.71 103 THR A C 1
ATOM 931 O O . THR A 1 112 ? 33.990 23.179 53.792 1.00 12.21 103 THR A O 1
ATOM 935 N N . LYS A 1 113 ? 34.347 21.654 55.366 1.00 9.86 104 LYS A N 1
ATOM 936 C CA . LYS A 1 113 ? 33.887 20.558 54.514 1.00 10.42 104 LYS A CA 1
ATOM 937 C C . LYS A 1 113 ? 32.515 20.058 54.957 1.00 12.65 104 LYS A C 1
ATOM 938 O O . LYS A 1 113 ? 32.017 19.043 54.415 1.00 12.72 104 LYS A O 1
ATOM 944 N N . ASN A 1 114 ? 31.929 20.715 55.963 1.00 10.04 105 ASN A N 1
ATOM 945 C CA . ASN A 1 114 ? 30.525 20.512 56.333 1.00 11.17 105 ASN A CA 1
ATOM 946 C C . ASN A 1 114 ? 29.644 21.341 55.397 1.00 12.01 105 ASN A C 1
ATOM 947 O O . ASN A 1 114 ? 30.073 21.726 54.292 1.00 12.53 105 ASN A O 1
ATOM 952 N N . ARG A 1 115 ? 28.412 21.637 55.793 1.00 11.54 106 ARG A N 1
ATOM 953 C CA . ARG A 1 115 ? 27.525 22.273 54.832 1.00 11.75 106 ARG A CA 1
ATOM 954 C C . ARG A 1 115 ? 26.796 23.395 55.534 1.00 11.04 106 ARG A C 1
ATOM 955 O O . ARG A 1 115 ? 26.530 23.326 56.734 1.00 9.61 106 ARG A O 1
ATOM 963 N N . ALA A 1 116 ? 26.508 24.456 54.771 1.00 11.84 107 ALA A N 1
ATOM 964 C CA . ALA A 1 116 ? 25.824 25.632 55.317 1.00 10.02 107 ALA A CA 1
ATOM 965 C C . ALA A 1 116 ? 24.520 25.276 56.030 1.00 10.70 107 ALA A C 1
ATOM 966 O O . ALA A 1 116 ? 24.194 25.884 57.062 1.00 12.10 107 ALA A O 1
ATOM 968 N N . GLU A 1 117 ? 23.738 24.323 55.515 1.00 11.11 108 GLU A N 1
ATOM 969 C CA . GLU A 1 117 ? 22.440 24.105 56.180 1.00 17.21 108 GLU A CA 1
ATOM 970 C C . GLU A 1 117 ? 22.657 23.624 57.607 1.00 14.78 108 GLU A C 1
ATOM 971 O O . GLU A 1 117 ? 21.915 24.008 58.531 1.00 12.92 108 GLU A O 1
ATOM 977 N N . TYR A 1 118 ? 23.698 22.832 57.809 1.00 12.31 109 TYR A N 1
ATOM 978 C CA . TYR A 1 118 ? 23.942 22.258 59.125 1.00 10.97 109 TYR A CA 1
ATOM 979 C C . TYR A 1 118 ? 24.471 23.314 60.075 1.00 11.92 109 TYR A C 1
ATOM 980 O O . TYR A 1 118 ? 24.029 23.420 61.232 1.00 12.16 109 TYR A O 1
ATOM 989 N N . ILE A 1 119 ? 25.445 24.091 59.600 1.00 9.38 110 ILE A N 1
ATOM 990 C CA . ILE A 1 119 ? 26.034 25.150 60.407 1.00 11.99 110 ILE A CA 1
ATOM 991 C C . ILE A 1 119 ? 24.961 26.146 60.836 1.00 13.19 110 ILE A C 1
ATOM 992 O O . ILE A 1 119 ? 24.875 26.500 62.011 1.00 10.27 110 ILE A O 1
ATOM 997 N N . LYS A 1 120 ? 24.085 26.557 59.905 1.00 9.46 111 LYS A N 1
ATOM 998 C CA . LYS A 1 120 ? 23.032 27.503 60.258 1.00 13.06 111 LYS A CA 1
ATOM 999 C C . LYS A 1 120 ? 22.055 26.908 61.269 1.00 14.61 111 LYS A C 1
ATOM 1000 O O . LYS A 1 120 ? 21.518 27.634 62.126 1.00 13.53 111 LYS A O 1
ATOM 1006 N N . ALA A 1 121 ? 21.780 25.604 61.168 1.00 10.93 112 ALA A N 1
ATOM 1007 C CA . ALA A 1 121 ? 20.904 24.982 62.168 1.00 13.51 112 ALA A CA 1
ATOM 1008 C C . ALA A 1 121 ? 21.554 24.981 63.546 1.00 12.78 112 ALA A C 1
ATOM 1009 O O . ALA A 1 121 ? 20.855 25.143 64.548 1.00 12.79 112 ALA A O 1
ATOM 1011 N N . VAL A 1 122 ? 22.878 24.766 63.632 1.00 11.19 113 VAL A N 1
ATOM 1012 C CA . VAL A 1 122 ? 23.540 24.802 64.936 1.00 13.00 113 VAL A CA 1
ATOM 1013 C C . VAL A 1 122 ? 23.459 26.197 65.548 1.00 14.03 113 VAL A C 1
ATOM 1014 O O . VAL A 1 122 ? 23.151 26.357 66.741 1.00 14.37 113 VAL A O 1
ATOM 1018 N N . PHE A 1 123 ? 23.835 27.224 64.769 1.00 11.25 114 PHE A N 1
ATOM 1019 C CA . PHE A 1 123 ? 23.727 28.603 65.263 1.00 10.28 114 PHE A CA 1
ATOM 1020 C C . PHE A 1 123 ? 22.304 28.921 65.670 1.00 11.14 114 PHE A C 1
ATOM 1021 O O . PHE A 1 123 ? 22.066 29.532 66.711 1.00 13.37 114 PHE A O 1
ATOM 1029 N N . LYS A 1 124 ? 21.338 28.519 64.860 1.00 11.45 115 LYS A N 1
ATOM 1030 C CA . LYS A 1 124 ? 19.925 28.788 65.179 1.00 14.87 115 LYS A CA 1
ATOM 1031 C C . LYS A 1 124 ? 19.523 28.111 66.468 1.00 14.90 115 LYS A C 1
ATOM 1032 O O . LYS A 1 124 ? 18.833 28.705 67.307 1.00 16.30 115 LYS A O 1
ATOM 1038 N N . TYR A 1 125 ? 19.899 26.844 66.626 1.00 12.83 116 TYR A N 1
ATOM 1039 C CA . TYR A 1 125 ? 19.548 26.146 67.855 1.00 13.58 116 TYR A CA 1
ATOM 1040 C C . TYR A 1 125 ? 20.130 26.882 69.049 1.00 16.62 116 TYR A C 1
ATOM 1041 O O . TYR A 1 125 ? 19.512 26.939 70.144 1.00 14.63 116 TYR A O 1
ATOM 1050 N N . GLN A 1 126 ? 21.337 27.448 68.872 1.00 12.89 117 GLN A N 1
ATOM 1051 C CA . GLN A 1 126 ? 22.030 28.052 70.007 1.00 13.38 117 GLN A CA 1
ATOM 1052 C C . GLN A 1 126 ? 21.738 29.539 70.165 1.00 15.39 117 GLN A C 1
ATOM 1053 O O . GLN A 1 126 ? 22.457 30.233 70.889 1.00 16.92 117 GLN A O 1
ATOM 1059 N N . GLY A 1 127 ? 20.648 30.011 69.613 1.00 16.01 118 GLY A N 1
ATOM 1060 C CA . GLY A 1 127 ? 20.098 31.279 70.038 1.00 18.02 118 GLY A CA 1
ATOM 1061 C C . GLY A 1 127 ? 20.436 32.414 69.119 1.00 18.03 118 GLY A C 1
ATOM 1062 O O . GLY A 1 127 ? 20.214 33.563 69.486 1.00 20.88 118 GLY A O 1
ATOM 1063 N N . PHE A 1 128 ? 21.024 32.132 67.967 1.00 14.59 119 PHE A N 1
ATOM 1064 C CA . PHE A 1 128 ? 21.349 33.189 67.027 1.00 15.40 119 PHE A CA 1
ATOM 1065 C C . PHE A 1 128 ? 20.158 33.584 66.162 1.00 16.93 119 PHE A C 1
ATOM 1066 O O . PHE A 1 128 ? 19.394 32.740 65.709 1.00 18.94 119 PHE A O 1
ATOM 1074 N N . SER A 1 129 ? 20.013 34.887 65.910 1.00 17.11 120 SER A N 1
ATOM 1075 C CA . SER A 1 129 ? 18.913 35.382 65.095 1.00 17.80 120 SER A CA 1
ATOM 1076 C C . SER A 1 129 ? 19.241 35.207 63.615 1.00 17.57 120 SER A C 1
ATOM 1077 O O . SER A 1 129 ? 20.388 35.026 63.239 1.00 14.72 120 SER A O 1
ATOM 1080 N N . ASP A 1 130 ? 18.207 35.267 62.772 1.00 20.88 121 ASP A N 1
ATOM 1081 C CA . ASP A 1 130 ? 18.451 35.202 61.337 1.00 23.24 121 ASP A CA 1
ATOM 1082 C C . ASP A 1 130 ? 19.364 36.330 60.887 1.00 20.28 121 ASP A C 1
ATOM 1083 O O . ASP A 1 130 ? 20.231 36.125 60.022 1.00 16.83 121 ASP A O 1
ATOM 1088 N N . GLU A 1 131 ? 19.185 37.528 61.478 1.00 18.06 122 GLU A N 1
ATOM 1089 C CA . GLU A 1 131 ? 20.051 38.664 61.180 1.00 22.34 122 GLU A CA 1
ATOM 1090 C C . GLU A 1 131 ? 21.512 38.338 61.454 1.00 20.37 122 GLU A C 1
ATOM 1091 O O . GLU A 1 131 ? 22.390 38.631 60.630 1.00 16.69 122 GLU A O 1
ATOM 1097 N N . GLU A 1 132 ? 21.801 37.736 62.614 1.00 16.75 123 GLU A N 1
ATOM 1098 C CA . GLU A 1 132 ? 23.174 37.378 62.907 1.00 17.12 123 GLU A CA 1
ATOM 1099 C C . GLU A 1 132 ? 23.676 36.311 61.959 1.00 16.05 123 GLU A C 1
ATOM 1100 O O . GLU A 1 132 ? 24.815 36.366 61.495 1.00 16.32 123 GLU A O 1
ATOM 1106 N N . ILE A 1 133 ? 22.851 35.297 61.695 1.00 14.08 124 ILE A N 1
ATOM 1107 C CA . ILE A 1 133 ? 23.309 34.204 60.852 1.00 13.70 124 ILE A CA 1
ATOM 1108 C C . ILE A 1 133 ? 23.573 34.690 59.439 1.00 12.36 124 ILE A C 1
ATOM 1109 O O . ILE A 1 133 ? 24.502 34.194 58.758 1.00 12.26 124 ILE A O 1
ATOM 1114 N N . SER A 1 134 ? 22.789 35.668 58.991 1.00 13.73 125 SER A N 1
ATOM 1115 C CA . SER A 1 134 ? 22.996 36.246 57.658 1.00 15.11 125 SER A CA 1
ATOM 1116 C C . SER A 1 134 ? 24.336 36.974 57.547 1.00 16.99 125 SER A C 1
ATOM 1117 O O . SER A 1 134 ? 24.737 37.337 56.439 1.00 18.53 125 SER A O 1
ATOM 1120 N N . LYS A 1 135 ? 25.048 37.187 58.641 1.00 16.70 126 LYS A N 1
ATOM 1121 C CA . LYS A 1 135 ? 26.340 37.831 58.477 1.00 16.62 126 LYS A CA 1
ATOM 1122 C C . LYS A 1 135 ? 27.467 36.836 58.349 1.00 15.84 126 LYS A C 1
ATOM 1123 O O . LYS A 1 135 ? 28.617 37.249 58.181 1.00 17.18 126 LYS A O 1
ATOM 1129 N N . LEU A 1 136 ? 27.174 35.550 58.439 1.00 11.49 127 LEU A N 1
ATOM 1130 C CA . LEU A 1 136 ? 28.150 34.525 58.175 1.00 12.30 127 LEU A CA 1
ATOM 1131 C C . LEU A 1 136 ? 28.334 34.362 56.674 1.00 15.13 127 LEU A C 1
ATOM 1132 O O . LEU A 1 136 ? 27.357 34.375 55.925 1.00 14.35 127 LEU A O 1
ATOM 1137 N N . THR A 1 137 ? 29.586 34.173 56.244 1.00 9.77 128 THR A N 1
ATOM 1138 C CA . THR A 1 137 ? 29.910 33.728 54.882 1.00 11.99 128 THR A CA 1
ATOM 1139 C C . THR A 1 137 ? 30.407 32.302 55.059 1.00 12.22 128 THR A C 1
ATOM 1140 O O . THR A 1 137 ? 31.384 32.069 55.761 1.00 15.07 128 THR A O 1
ATOM 1144 N N . ILE A 1 138 ? 29.725 31.349 54.462 1.00 10.21 129 ILE A N 1
ATOM 1145 C CA . ILE A 1 138 ? 30.064 29.948 54.653 1.00 10.88 129 ILE A CA 1
ATOM 1146 C C . ILE A 1 138 ? 30.626 29.473 53.334 1.00 12.25 129 ILE A C 1
ATOM 1147 O O . ILE A 1 138 ? 29.923 29.513 52.308 1.00 11.76 129 ILE A O 1
ATOM 1152 N N . LEU A 1 139 ? 31.899 29.046 53.359 1.00 12.07 130 LEU A N 1
ATOM 1153 C CA . LEU A 1 139 ? 32.638 28.614 52.165 1.00 11.62 130 LEU A CA 1
ATOM 1154 C C . LEU A 1 139 ? 32.812 27.109 52.286 1.00 13.76 130 LEU A C 1
ATOM 1155 O O . LEU A 1 139 ? 33.513 26.653 53.188 1.00 11.47 130 LEU A O 1
ATOM 1160 N N . GLU A 1 140 ? 32.168 26.332 51.404 1.00 11.55 131 GLU A N 1
ATOM 1161 C CA . GLU A 1 140 ? 32.132 24.884 51.666 1.00 14.11 131 GLU A CA 1
ATOM 1162 C C . GLU A 1 140 ? 32.544 24.087 50.435 1.00 12.87 131 GLU A C 1
ATOM 1163 O O . GLU A 1 140 ? 32.092 22.961 50.238 1.00 17.04 131 GLU A O 1
ATOM 1169 N N . SER A 1 141 ? 33.466 24.613 49.647 1.00 10.08 132 SER A N 1
ATOM 1170 C CA . SER A 1 141 ? 33.884 23.868 48.467 1.00 16.64 132 SER A CA 1
ATOM 1171 C C . SER A 1 141 ? 34.683 22.620 48.841 1.00 18.76 132 SER A C 1
ATOM 1172 O O . SER A 1 141 ? 34.718 21.651 48.078 1.00 21.14 132 SER A O 1
ATOM 1175 N N . GLY A 1 142 ? 35.376 22.647 49.982 1.00 16.19 133 GLY A N 1
ATOM 1176 C CA . GLY A 1 142 ? 36.147 21.523 50.441 1.00 13.91 133 GLY A CA 1
ATOM 1177 C C . GLY A 1 142 ? 37.621 21.707 50.223 1.00 14.28 133 GLY A C 1
ATOM 1178 O O . GLY A 1 142 ? 38.415 20.919 50.732 1.00 15.14 133 GLY A O 1
ATOM 1179 N N . TYR A 1 143 ? 38.010 22.749 49.507 1.00 13.22 134 TYR A N 1
ATOM 1180 C CA . TYR A 1 143 ? 39.419 23.035 49.272 1.00 14.19 134 TYR A CA 1
ATOM 1181 C C . TYR A 1 143 ? 39.662 24.393 49.914 1.00 14.47 134 TYR A C 1
ATOM 1182 O O . TYR A 1 143 ? 39.352 25.437 49.317 1.00 12.00 134 TYR A O 1
ATOM 1191 N N . LYS A 1 144 ? 40.191 24.378 51.149 1.00 11.14 135 LYS A N 1
ATOM 1192 C CA . LYS A 1 144 ? 40.250 25.615 51.915 1.00 10.36 135 LYS A CA 1
ATOM 1193 C C . LYS A 1 144 ? 41.186 26.650 51.287 1.00 11.48 135 LYS A C 1
ATOM 1194 O O . LYS A 1 144 ? 40.925 27.857 51.386 1.00 11.53 135 LYS A O 1
ATOM 1200 N N . PHE A 1 145 ? 42.290 26.218 50.678 1.00 12.78 136 PHE A N 1
ATOM 1201 C CA . PHE A 1 145 ? 43.166 27.196 50.033 1.00 13.07 136 PHE A CA 1
ATOM 1202 C C . PHE A 1 145 ? 42.397 28.001 48.991 1.00 11.45 136 PHE A C 1
ATOM 1203 O O . PHE A 1 145 ? 42.504 29.227 48.943 1.00 11.54 136 PHE A O 1
ATOM 1211 N N . ASN A 1 146 ? 41.632 27.321 48.125 1.00 11.54 137 ASN A N 1
ATOM 1212 C CA . ASN A 1 146 ? 40.931 28.051 47.069 1.00 15.64 137 ASN A CA 1
ATOM 1213 C C . ASN A 1 146 ? 39.837 28.908 47.661 1.00 13.84 137 ASN A C 1
ATOM 1214 O O . ASN A 1 146 ? 39.592 30.032 47.189 1.00 14.65 137 ASN A O 1
ATOM 1219 N N . ASP A 1 147 ? 39.158 28.398 48.695 1.00 11.61 138 ASP A N 1
ATOM 1220 C CA . ASP A 1 147 ? 38.088 29.184 49.298 1.00 14.67 138 ASP A CA 1
ATOM 1221 C C . ASP A 1 147 ? 38.630 30.480 49.905 1.00 12.01 138 ASP A C 1
ATOM 1222 O O . ASP A 1 147 ? 38.038 31.550 49.722 1.00 11.53 138 ASP A O 1
ATOM 1227 N N . VAL A 1 148 ? 39.733 30.412 50.651 1.00 10.77 139 VAL A N 1
ATOM 1228 C CA . VAL A 1 148 ? 40.258 31.646 51.256 1.00 13.37 139 VAL A CA 1
ATOM 1229 C C . VAL A 1 148 ? 40.898 32.543 50.182 1.00 11.19 139 VAL A C 1
ATOM 1230 O O . VAL A 1 148 ? 40.809 33.787 50.223 1.00 12.55 139 VAL A O 1
ATOM 1234 N N . ASN A 1 149 ? 41.611 31.927 49.237 1.00 11.60 140 ASN A N 1
ATOM 1235 C CA . ASN A 1 149 ? 42.247 32.708 48.194 1.00 12.65 140 ASN A CA 1
ATOM 1236 C C . ASN A 1 149 ? 41.208 33.491 47.406 1.00 13.05 140 ASN A C 1
ATOM 1237 O O . ASN A 1 149 ? 41.394 34.680 47.111 1.00 13.97 140 ASN A O 1
ATOM 1242 N N . SER A 1 150 ? 40.118 32.829 47.032 1.00 12.63 141 SER A N 1
ATOM 1243 C CA A SER A 1 150 ? 39.074 33.500 46.262 0.59 15.22 141 SER A CA 1
ATOM 1244 C CA B SER A 1 150 ? 39.083 33.507 46.258 0.41 15.16 141 SER A CA 1
ATOM 1245 C C . SER A 1 150 ? 38.364 34.567 47.099 1.00 14.58 141 SER A C 1
ATOM 1246 O O . SER A 1 150 ? 38.071 35.665 46.619 1.00 15.73 141 SER A O 1
ATOM 1251 N N . ARG A 1 151 ? 38.070 34.260 48.349 1.00 12.25 142 ARG A N 1
ATOM 1252 C CA . ARG A 1 151 ? 37.395 35.227 49.209 1.00 14.51 142 ARG A CA 1
ATOM 1253 C C . ARG A 1 151 ? 38.255 36.474 49.450 1.00 14.13 142 ARG A C 1
ATOM 1254 O O . ARG A 1 151 ? 37.756 37.610 49.383 1.00 14.74 142 ARG A O 1
ATOM 1262 N N . LEU A 1 152 ? 39.555 36.303 49.688 1.00 13.29 143 LEU A N 1
ATOM 1263 C CA . LEU A 1 152 ? 40.404 37.481 49.927 1.00 16.20 143 LEU A CA 1
ATOM 1264 C C . LEU A 1 152 ? 40.642 38.295 48.654 1.00 17.08 143 LEU A C 1
ATOM 1265 O O . LEU A 1 152 ? 41.061 39.462 48.727 1.00 18.01 143 LEU A O 1
ATOM 1270 N N . ASN A 1 153 ? 40.405 37.700 47.490 1.00 16.85 144 ASN A N 1
ATOM 1271 C CA . ASN A 1 153 ? 40.440 38.445 46.243 1.00 17.43 144 ASN A CA 1
ATOM 1272 C C . ASN A 1 153 ? 39.227 39.353 46.095 1.00 21.89 144 ASN A C 1
ATOM 1273 O O . ASN A 1 153 ? 39.287 40.281 45.296 1.00 24.18 144 ASN A O 1
ATOM 1278 N N . HIS A 1 154 ? 38.123 39.073 46.804 1.00 22.32 145 HIS A N 1
ATOM 1279 C CA . HIS A 1 154 ? 36.908 39.874 46.647 1.00 27.55 145 HIS A CA 1
ATOM 1280 C C . HIS A 1 154 ? 37.187 41.316 47.032 1.00 32.79 145 HIS A C 1
ATOM 1281 O O . HIS A 1 154 ? 37.996 41.582 47.926 1.00 30.54 145 HIS A O 1
ATOM 1288 N N . PRO A 1 155 ? 36.529 42.267 46.369 1.00 38.21 146 PRO A N 1
ATOM 1289 C CA . PRO A 1 155 ? 36.913 43.675 46.569 1.00 43.76 146 PRO A CA 1
ATOM 1290 C C . PRO A 1 155 ? 36.490 44.199 47.935 1.00 48.60 146 PRO A C 1
ATOM 1291 O O . PRO A 1 155 ? 36.082 45.354 48.057 1.00 52.17 146 PRO A O 1
ATOM 1295 N N . THR A 1 156 ? 36.607 43.377 48.972 1.00 55.50 147 THR A N 1
ATOM 1296 C CA . THR A 1 156 ? 36.390 43.883 50.314 1.00 58.85 147 THR A CA 1
ATOM 1297 C C . THR A 1 156 ? 37.588 44.737 50.742 1.00 57.78 147 THR A C 1
ATOM 1298 O O . THR A 1 156 ? 38.640 44.754 50.088 1.00 57.95 147 THR A O 1
ATOM 1302 N N . GLU A 1 157 ? 37.413 45.471 51.853 1.00 55.36 148 GLU A N 1
ATOM 1303 C CA . GLU A 1 157 ? 38.500 46.292 52.382 1.00 52.93 148 GLU A CA 1
ATOM 1304 C C . GLU A 1 157 ? 39.551 45.446 53.097 1.00 42.20 148 GLU A C 1
ATOM 1305 O O . GLU A 1 157 ? 39.205 44.487 53.733 1.00 37.32 148 GLU A O 1
ATOM 1311 N N . ARG A 1 158 ? 40.796 45.871 52.998 1.00 39.26 149 ARG A N 1
ATOM 1312 C CA . ARG A 1 158 ? 41.937 45.181 53.594 1.00 38.47 149 ARG A CA 1
ATOM 1313 C C . ARG A 1 158 ? 41.836 45.157 55.118 1.00 33.53 149 ARG A C 1
ATOM 1314 O O . ARG A 1 158 ? 41.446 46.140 55.756 1.00 35.37 149 ARG A O 1
ATOM 1322 N N . ALA A 1 159 ? 42.180 44.020 55.695 1.00 26.47 150 ALA A N 1
ATOM 1323 C CA . ALA A 1 159 ? 42.070 43.844 57.135 1.00 25.33 150 ALA A CA 1
ATOM 1324 C C . ALA A 1 159 ? 43.277 44.458 57.845 1.00 26.08 150 ALA A C 1
ATOM 1325 O O . ALA A 1 159 ? 44.397 44.469 57.318 1.00 27.36 150 ALA A O 1
ATOM 1327 N N . ASN A 1 160 ? 43.035 44.996 59.033 1.00 24.09 151 ASN A N 1
ATOM 1328 C CA . ASN A 1 160 ? 44.129 45.220 59.968 1.00 26.11 151 ASN A CA 1
ATOM 1329 C C . ASN A 1 160 ? 44.527 43.917 60.661 1.00 24.84 151 ASN A C 1
ATOM 1330 O O . ASN A 1 160 ? 45.686 43.739 61.043 1.00 23.76 151 ASN A O 1
ATOM 1335 N N . ARG A 1 161 ? 43.611 42.967 60.752 1.00 21.98 152 ARG A N 1
ATOM 1336 C CA A ARG A 1 161 ? 43.908 41.692 61.384 0.47 21.88 152 ARG A CA 1
ATOM 1337 C CA B ARG A 1 161 ? 43.888 41.696 61.400 0.53 21.84 152 ARG A CA 1
ATOM 1338 C C . ARG A 1 161 ? 43.125 40.594 60.690 1.00 19.20 152 ARG A C 1
ATOM 1339 O O . ARG A 1 161 ? 41.944 40.767 60.378 1.00 17.16 152 ARG A O 1
ATOM 1354 N N . VAL A 1 162 ? 43.795 39.469 60.442 1.00 15.32 153 VAL A N 1
ATOM 1355 C CA . VAL A 1 162 ? 43.152 38.289 59.870 1.00 13.85 153 VAL A CA 1
ATOM 1356 C C . VAL A 1 162 ? 43.329 37.168 60.866 1.00 16.36 153 VAL A C 1
ATOM 1357 O O . VAL A 1 162 ? 44.469 36.841 61.218 1.00 18.84 153 VAL A O 1
ATOM 1361 N N . TYR A 1 163 ? 42.207 36.577 61.324 1.00 12.42 154 TYR A N 1
ATOM 1362 C CA . TYR A 1 163 ? 42.215 35.387 62.188 1.00 13.37 154 TYR A CA 1
ATOM 1363 C C . TYR A 1 163 ? 42.103 34.126 61.341 1.00 14.65 154 TYR A C 1
ATOM 1364 O O . TYR A 1 163 ? 41.310 34.081 60.388 1.00 15.09 154 TYR A O 1
ATOM 1373 N N . ILE A 1 164 ? 42.897 33.108 61.693 1.00 14.34 155 ILE A N 1
ATOM 1374 C CA . ILE A 1 164 ? 42.834 31.788 61.063 1.00 13.68 155 ILE A CA 1
ATOM 1375 C C . ILE A 1 164 ? 42.754 30.748 62.163 1.00 15.06 155 ILE A C 1
ATOM 1376 O O . ILE A 1 164 ? 43.659 30.672 62.997 1.00 14.18 155 ILE A O 1
ATOM 1381 N N . LEU A 1 165 ? 41.669 29.960 62.172 1.00 14.75 156 LEU A N 1
ATOM 1382 C CA . LEU A 1 165 ? 41.441 28.983 63.233 1.00 13.56 156 LEU A CA 1
ATOM 1383 C C . LEU A 1 165 ? 41.117 27.663 62.588 1.00 12.86 156 LEU A C 1
ATOM 1384 O O . LEU A 1 165 ? 40.189 27.594 61.768 1.00 13.42 156 LEU A O 1
ATOM 1389 N N . ASP A 1 166 ? 41.861 26.617 62.941 1.00 10.63 157 ASP A N 1
ATOM 1390 C CA . ASP A 1 166 ? 41.521 25.292 62.398 1.00 10.85 157 ASP A CA 1
ATOM 1391 C C . ASP A 1 166 ? 42.158 24.213 63.264 1.00 11.94 157 ASP A C 1
ATOM 1392 O O . ASP A 1 166 ? 43.318 24.338 63.673 1.00 12.43 157 ASP A O 1
ATOM 1397 N N . ASP A 1 167 ? 41.400 23.148 63.540 1.00 12.62 158 ASP A N 1
ATOM 1398 C CA . ASP A 1 167 ? 42.019 22.055 64.273 1.00 14.00 158 ASP A CA 1
ATOM 1399 C C . ASP A 1 167 ? 42.792 21.089 63.383 1.00 15.35 158 ASP A C 1
ATOM 1400 O O . ASP A 1 167 ? 43.535 20.267 63.913 1.00 15.95 158 ASP A O 1
ATOM 1405 N N . SER A 1 168 ? 42.626 21.145 62.080 1.00 13.80 159 SER A N 1
ATOM 1406 C CA . SER A 1 168 ? 43.367 20.273 61.192 1.00 14.53 159 SER A CA 1
ATOM 1407 C C . SER A 1 168 ? 44.651 20.963 60.734 1.00 14.56 159 SER A C 1
ATOM 1408 O O . SER A 1 168 ? 44.574 21.994 60.076 1.00 13.22 159 SER A O 1
ATOM 1411 N N . PRO A 1 169 ? 45.830 20.414 60.995 1.00 17.01 160 PRO A N 1
ATOM 1412 C CA . PRO A 1 169 ? 47.068 21.100 60.529 1.00 16.91 160 PRO A CA 1
ATOM 1413 C C . PRO A 1 169 ? 47.139 21.330 59.022 1.00 16.27 160 PRO A C 1
ATOM 1414 O O . PRO A 1 169 ? 47.603 22.389 58.574 1.00 15.03 160 PRO A O 1
ATOM 1418 N N . THR A 1 170 ? 46.725 20.342 58.215 1.00 15.16 161 THR A N 1
ATOM 1419 C CA . THR A 1 170 ? 46.772 20.502 56.759 1.00 17.11 161 THR A CA 1
ATOM 1420 C C . THR A 1 170 ? 45.874 21.642 56.298 1.00 15.56 161 THR A C 1
ATOM 1421 O O . THR A 1 170 ? 46.250 22.472 55.438 1.00 15.54 161 THR A O 1
ATOM 1425 N N . ASP A 1 171 ? 44.660 21.690 56.824 1.00 12.66 162 ASP A N 1
ATOM 1426 C CA . ASP A 1 171 ? 43.727 22.729 56.396 1.00 12.12 162 ASP A CA 1
ATOM 1427 C C . ASP A 1 171 ? 44.144 24.100 56.925 1.00 10.94 162 ASP A C 1
ATOM 1428 O O . ASP A 1 171 ? 44.074 25.105 56.195 1.00 10.33 162 ASP A O 1
ATOM 1433 N N . TYR A 1 172 ? 44.647 24.154 58.165 1.00 11.12 163 TYR A N 1
ATOM 1434 C CA . TYR A 1 172 ? 45.218 25.396 58.684 1.00 10.85 163 TYR A CA 1
ATOM 1435 C C . TYR A 1 172 ? 46.300 25.932 57.747 1.00 11.06 163 TYR A C 1
ATOM 1436 O O . TYR A 1 172 ? 46.288 27.114 57.344 1.00 10.66 163 TYR A O 1
ATOM 1445 N N . ALA A 1 173 ? 47.194 25.049 57.335 1.00 11.94 164 ALA A N 1
ATOM 1446 C CA . ALA A 1 173 ? 48.361 25.426 56.550 1.00 15.35 164 ALA A CA 1
ATOM 1447 C C . ALA A 1 173 ? 47.948 26.001 55.204 1.00 14.43 164 ALA A C 1
ATOM 1448 O O . ALA A 1 173 ? 48.569 26.953 54.725 1.00 12.23 164 ALA A O 1
ATOM 1450 N N . GLU A 1 174 ? 46.918 25.414 54.579 1.00 11.60 165 GLU A N 1
ATOM 1451 C CA . GLU A 1 174 ? 46.310 25.962 53.361 1.00 12.01 165 GLU A CA 1
ATOM 1452 C C . GLU A 1 174 ? 45.747 27.359 53.550 1.00 12.15 165 GLU A C 1
ATOM 1453 O O . GLU A 1 174 ? 45.952 28.228 52.708 1.00 12.84 165 GLU A O 1
ATOM 1467 N N . LEU A 1 176 ? 46.515 29.525 55.831 1.00 11.60 167 LEU A N 1
ATOM 1468 C CA . LEU A 1 176 ? 47.636 30.433 56.112 1.00 12.38 167 LEU A CA 1
ATOM 1469 C C . LEU A 1 176 ? 48.411 30.775 54.840 1.00 13.30 167 LEU A C 1
ATOM 1470 O O . LEU A 1 176 ? 48.811 31.927 54.637 1.00 12.63 167 LEU A O 1
ATOM 1475 N N . ARG A 1 177 ? 48.637 29.770 53.974 1.00 13.82 168 ARG A N 1
ATOM 1476 C CA . ARG A 1 177 ? 49.256 30.000 52.661 1.00 18.02 168 ARG A CA 1
ATOM 1477 C C . ARG A 1 177 ? 48.465 31.018 51.832 1.00 12.82 168 ARG A C 1
ATOM 1478 O O . ARG A 1 177 ? 49.042 31.908 51.188 1.00 13.74 168 ARG A O 1
ATOM 1486 N N . ALA A 1 178 ? 47.133 30.880 51.821 1.00 11.97 169 ALA A N 1
ATOM 1487 C CA . ALA A 1 178 ? 46.265 31.769 51.059 1.00 15.85 169 ALA A CA 1
ATOM 1488 C C . ALA A 1 178 ? 46.321 33.193 51.603 1.00 12.50 169 ALA A C 1
ATOM 1489 O O . ALA A 1 178 ? 46.368 34.170 50.841 1.00 13.41 169 ALA A O 1
ATOM 1491 N N . VAL A 1 179 ? 46.357 33.321 52.927 1.00 12.07 170 VAL A N 1
ATOM 1492 C CA . VAL A 1 179 ? 46.380 34.642 53.544 1.00 17.55 170 VAL A CA 1
ATOM 1493 C C . VAL A 1 179 ? 47.718 35.328 53.267 1.00 21.16 170 VAL A C 1
ATOM 1494 O O . VAL A 1 179 ? 47.755 36.515 52.951 1.00 14.93 170 VAL A O 1
ATOM 1498 N N . LYS A 1 180 ? 48.837 34.602 53.411 1.00 14.14 171 LYS A N 1
ATOM 1499 C CA A LYS A 1 180 ? 50.129 35.203 53.101 0.50 15.65 171 LYS A CA 1
ATOM 1500 C CA B LYS A 1 180 ? 50.131 35.198 53.102 0.50 15.65 171 LYS A CA 1
ATOM 1501 C C . LYS A 1 180 ? 50.245 35.509 51.612 1.00 16.46 171 LYS A C 1
ATOM 1502 O O . LYS A 1 180 ? 50.868 36.490 51.238 1.00 17.93 171 LYS A O 1
ATOM 1513 N N . GLY A 1 181 ? 49.616 34.703 50.764 1.00 18.10 172 GLY A N 1
ATOM 1514 C CA . GLY A 1 181 ? 49.626 34.990 49.328 1.00 18.09 172 GLY A CA 1
ATOM 1515 C C . GLY A 1 181 ? 48.737 36.145 48.929 1.00 20.37 172 GLY A C 1
ATOM 1516 O O . GLY A 1 181 ? 48.620 36.457 47.732 1.00 18.81 172 GLY A O 1
ATOM 1517 N N . LYS A 1 182 ? 48.064 36.760 49.904 1.00 16.72 173 LYS A N 1
ATOM 1518 C CA . LYS A 1 182 ? 47.327 37.994 49.657 1.00 18.87 173 LYS A CA 1
ATOM 1519 C C . LYS A 1 182 ? 47.958 39.188 50.380 1.00 20.87 173 LYS A C 1
ATOM 1520 O O . LYS A 1 182 ? 47.317 40.236 50.544 1.00 22.45 173 LYS A O 1
ATOM 1526 N N . GLY A 1 183 ? 49.236 39.079 50.749 1.00 19.41 174 GLY A N 1
ATOM 1527 C CA . GLY A 1 183 ? 49.980 40.224 51.220 1.00 21.06 174 GLY A CA 1
ATOM 1528 C C . GLY A 1 183 ? 49.953 40.471 52.712 1.00 20.73 174 GLY A C 1
ATOM 1529 O O . GLY A 1 183 ? 50.576 41.410 53.166 1.00 24.28 174 GLY A O 1
ATOM 1530 N N . TYR A 1 184 ? 49.278 39.655 53.498 1.00 20.15 175 TYR A N 1
ATOM 1531 C CA . TYR A 1 184 ? 49.273 39.859 54.938 1.00 21.47 175 TYR A CA 1
ATOM 1532 C C . TYR A 1 184 ? 50.527 39.266 55.563 1.00 27.14 175 TYR A C 1
ATOM 1533 O O . TYR A 1 184 ? 50.981 38.194 55.163 1.00 26.00 175 TYR A O 1
ATOM 1542 N N A ASN A 1 185 ? 51.061 39.967 56.563 0.64 32.99 176 ASN A N 1
ATOM 1543 N N B ASN A 1 185 ? 51.068 39.925 56.572 0.36 33.01 176 ASN A N 1
ATOM 1544 C CA A ASN A 1 185 ? 52.278 39.591 57.265 0.64 36.40 176 ASN A CA 1
ATOM 1545 C CA B ASN A 1 185 ? 52.210 39.319 57.226 0.36 35.94 176 ASN A CA 1
ATOM 1546 C C A ASN A 1 185 ? 51.974 39.251 58.719 0.64 36.42 176 ASN A C 1
ATOM 1547 C C B ASN A 1 185 ? 51.977 39.242 58.723 0.36 36.26 176 ASN A C 1
ATOM 1548 O O A ASN A 1 185 ? 50.853 39.438 59.213 0.64 34.62 176 ASN A O 1
ATOM 1549 O O B ASN A 1 185 ? 50.911 39.600 59.238 0.36 35.09 176 ASN A O 1
ATOM 1558 N N . GLU A 1 186 ? 53.018 38.772 59.410 1.00 37.79 177 GLU A N 1
ATOM 1559 C CA . GLU A 1 186 ? 52.830 38.044 60.660 1.00 36.51 177 GLU A CA 1
ATOM 1560 C C . GLU A 1 186 ? 52.056 38.836 61.699 1.00 31.55 177 GLU A C 1
ATOM 1561 O O . GLU A 1 186 ? 51.201 38.281 62.373 1.00 31.84 177 GLU A O 1
ATOM 1567 N N . GLU A 1 187 ? 52.325 40.127 61.837 1.00 32.79 178 GLU A N 1
ATOM 1568 C CA . GLU A 1 187 ? 51.634 40.917 62.824 1.00 36.38 178 GLU A CA 1
ATOM 1569 C C . GLU A 1 187 ? 50.202 41.200 62.457 1.00 33.08 178 GLU A C 1
ATOM 1570 O O . GLU A 1 187 ? 49.446 41.640 63.235 1.00 32.96 178 GLU A O 1
ATOM 1576 N N . GLU A 1 188 ? 49.843 40.994 61.195 1.00 28.53 179 GLU A N 1
ATOM 1577 C CA . GLU A 1 188 ? 48.455 41.121 60.801 1.00 25.28 179 GLU A CA 1
ATOM 1578 C C . GLU A 1 188 ? 47.694 39.827 60.984 1.00 23.47 179 GLU A C 1
ATOM 1579 O O . GLU A 1 188 ? 46.465 39.852 61.039 1.00 26.14 179 GLU A O 1
ATOM 1585 N N . ILE A 1 189 ? 48.395 38.715 61.134 1.00 19.75 180 ILE A N 1
ATOM 1586 C CA . ILE A 1 189 ? 47.773 37.390 61.193 1.00 18.50 180 ILE A CA 1
ATOM 1587 C C . ILE A 1 189 ? 47.757 36.891 62.633 1.00 17.59 180 ILE A C 1
ATOM 1588 O O . ILE A 1 189 ? 48.790 36.898 63.309 1.00 17.16 180 ILE A O 1
ATOM 1593 N N . ARG A 1 190 ? 46.600 36.419 63.085 1.00 14.70 181 ARG A N 1
ATOM 1594 C CA . ARG A 1 190 ? 46.465 35.748 64.371 1.00 20.27 181 ARG A CA 1
ATOM 1595 C C . ARG A 1 190 ? 46.000 34.337 64.032 1.00 16.70 181 ARG A C 1
ATOM 1596 O O . ARG A 1 190 ? 44.808 34.133 63.751 1.00 13.66 181 ARG A O 1
ATOM 1604 N N . GLY A 1 191 ? 46.926 33.383 64.045 1.00 14.46 182 GLY A N 1
ATOM 1605 C CA . GLY A 1 191 ? 46.637 32.024 63.621 1.00 14.92 182 GLY A CA 1
ATOM 1606 C C . GLY A 1 191 ? 46.611 31.110 64.826 1.00 17.74 182 GLY A C 1
ATOM 1607 O O . GLY A 1 191 ? 47.499 31.157 65.683 1.00 17.04 182 GLY A O 1
ATOM 1608 N N . TYR A 1 192 ? 45.580 30.265 64.895 1.00 12.67 183 TYR A N 1
ATOM 1609 C CA . TYR A 1 192 ? 45.448 29.309 65.980 1.00 13.35 183 TYR A CA 1
ATOM 1610 C C . TYR A 1 192 ? 45.154 27.940 65.390 1.00 12.95 183 TYR A C 1
ATOM 1611 O O . TYR A 1 192 ? 44.118 27.737 64.747 1.00 12.02 183 TYR A O 1
ATOM 1620 N N . ARG A 1 193 ? 46.031 27.015 65.663 1.00 14.97 184 ARG A N 1
ATOM 1621 C CA . ARG A 1 193 ? 45.902 25.618 65.273 1.00 15.33 184 ARG A CA 1
ATOM 1622 C C . ARG A 1 193 ? 45.879 24.868 66.600 1.00 15.53 184 ARG A C 1
ATOM 1623 O O . ARG A 1 193 ? 46.923 24.626 67.205 1.00 16.99 184 ARG A O 1
ATOM 1631 N N . LYS A 1 194 ? 44.681 24.498 67.046 1.00 15.36 185 LYS A N 1
ATOM 1632 C CA . LYS A 1 194 ? 44.496 23.862 68.338 1.00 21.53 185 LYS A CA 1
ATOM 1633 C C . LYS A 1 194 ? 43.728 22.559 68.133 1.00 20.38 185 LYS A C 1
ATOM 1634 O O . LYS A 1 194 ? 43.031 22.383 67.132 1.00 17.20 185 LYS A O 1
ATOM 1640 N N . ASN A 1 195 ? 43.844 21.649 69.092 1.00 19.01 186 ASN A N 1
ATOM 1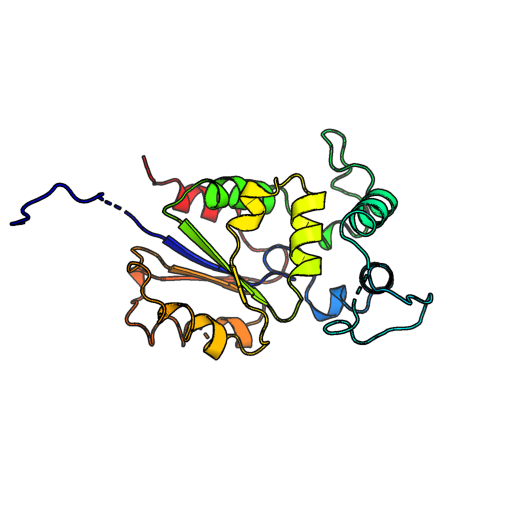641 C CA . ASN A 1 195 ? 42.972 20.482 69.123 1.00 25.70 186 ASN A CA 1
ATOM 1642 C C . ASN A 1 195 ? 41.547 20.882 69.566 1.00 23.54 186 ASN A C 1
ATOM 1643 O O . ASN A 1 195 ? 41.356 21.933 70.183 1.00 21.07 186 ASN A O 1
ATOM 1648 N N . PRO A 1 196 ? 40.531 20.076 69.223 1.00 23.99 187 PRO A N 1
ATOM 1649 C CA . PRO A 1 196 ? 39.147 20.410 69.607 1.00 21.97 187 PRO A CA 1
ATOM 1650 C C . PRO A 1 196 ? 39.031 20.644 71.097 1.00 24.40 187 PRO A C 1
ATOM 1651 O O . PRO A 1 196 ? 39.691 19.976 71.893 1.00 25.39 187 PRO A O 1
ATOM 1655 N N . GLY A 1 197 ? 38.218 21.643 71.468 1.00 22.04 188 GLY A N 1
ATOM 1656 C CA . GLY A 1 197 ? 38.080 22.030 72.858 1.00 26.83 188 GLY A CA 1
ATOM 1657 C C . GLY A 1 197 ? 39.183 22.914 73.398 1.00 28.49 188 GLY A C 1
ATOM 1658 O O . GLY A 1 197 ? 39.061 23.397 74.527 1.00 31.03 188 GLY A O 1
ATOM 1659 N N . GLU A 1 198 ? 40.240 23.182 72.624 1.00 24.98 189 GLU A N 1
ATOM 1660 C CA . GLU A 1 198 ? 41.389 23.904 73.152 1.00 28.13 189 GLU A CA 1
ATOM 1661 C C . GLU A 1 198 ? 41.552 25.299 72.558 1.00 25.76 189 GLU A C 1
ATOM 1662 O O . GLU A 1 198 ? 42.562 25.966 72.829 1.00 28.35 189 GLU A O 1
ATOM 1668 N N . PHE A 1 199 ? 40.589 25.765 71.771 1.00 21.05 190 PHE A N 1
ATOM 1669 C CA . PHE A 1 199 ? 40.599 27.151 71.315 1.00 21.52 190 PHE A CA 1
ATOM 1670 C C . PHE A 1 199 ? 40.080 28.069 72.433 1.00 25.12 190 PHE A C 1
ATOM 1671 O O . PHE A 1 199 ? 39.020 27.800 73.016 1.00 26.42 190 PHE A O 1
ATOM 1679 N N . GLU A 1 200 ? 40.802 29.163 72.697 1.00 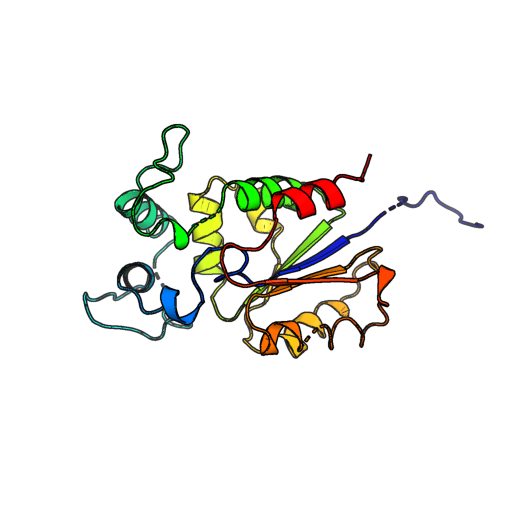23.28 191 GLU A N 1
ATOM 1680 C CA . GLU A 1 200 ? 40.495 30.089 73.791 1.00 25.06 191 GLU A CA 1
ATOM 1681 C C . GLU A 1 200 ? 39.567 31.194 73.269 1.00 21.63 191 GLU A C 1
ATOM 1682 O O . GLU A 1 200 ? 39.929 32.369 73.138 1.00 20.50 191 GLU A O 1
ATOM 1688 N N . TRP A 1 201 ? 38.342 30.791 72.950 1.00 19.19 192 TRP A N 1
ATOM 1689 C CA . TRP A 1 201 ? 37.394 31.732 72.372 1.00 17.35 192 TRP A CA 1
ATOM 1690 C C . TRP A 1 201 ? 37.216 32.968 73.239 1.00 20.85 192 TRP A C 1
ATOM 1691 O O . TRP A 1 201 ? 36.962 34.061 72.716 1.00 20.00 192 TRP A O 1
ATOM 1702 N N . SER A 1 202 ? 37.333 32.840 74.570 1.00 20.14 193 SER A N 1
ATOM 1703 C CA . SER A 1 202 ? 37.111 34.049 75.355 1.00 23.40 193 SER A CA 1
ATOM 1704 C C . SER A 1 202 ? 38.285 35.017 75.214 1.00 23.41 193 SER A C 1
ATOM 1705 O O . SER A 1 202 ? 38.102 36.251 75.297 1.00 22.50 193 SER A O 1
ATOM 1708 N N . GLN A 1 203 ? 39.484 34.488 74.975 1.00 21.75 194 GLN A N 1
ATOM 1709 C CA . GLN A 1 203 ? 40.616 35.366 74.701 1.00 25.19 194 GLN A CA 1
ATOM 1710 C C . GLN A 1 203 ? 40.476 36.052 73.342 1.00 22.57 194 GLN A C 1
ATOM 1711 O O . GLN A 1 203 ? 40.808 37.238 73.209 1.00 21.82 194 GLN A O 1
ATOM 1717 N N . TYR A 1 204 ? 40.006 35.322 72.319 1.00 22.28 195 TYR A N 1
ATOM 1718 C CA . TYR A 1 204 ? 39.866 35.932 70.990 1.00 21.04 195 TYR A CA 1
ATOM 1719 C C . TYR A 1 204 ? 38.804 37.017 71.021 1.00 20.69 195 TYR A C 1
ATOM 1720 O O . TYR A 1 204 ? 38.967 38.054 70.384 1.00 20.17 195 TYR A O 1
ATOM 1729 N N . LEU A 1 205 ? 37.735 36.805 71.795 1.00 18.95 196 LEU A N 1
ATOM 1730 C CA . LEU A 1 205 ? 36.723 37.845 72.033 1.00 20.19 196 LEU A CA 1
ATOM 1731 C C . LEU A 1 205 ? 37.325 39.105 72.651 1.00 25.58 196 LEU A C 1
ATOM 1732 O O . LEU A 1 205 ? 37.027 40.233 72.228 1.00 24.59 196 LEU A O 1
ATOM 1737 N N . GLU A 1 206 ? 38.117 38.938 73.719 1.00 26.91 197 GLU A N 1
ATOM 1738 C CA . GLU A 1 206 ? 38.760 40.085 74.344 1.00 29.17 197 GLU A CA 1
ATOM 1739 C C . GLU A 1 206 ? 39.690 40.787 73.363 1.00 29.43 197 GLU A C 1
ATOM 1740 O O . GLU A 1 206 ? 39.698 42.019 73.273 1.00 25.59 197 GLU A O 1
ATOM 1746 N N . ASP A 1 207 ? 40.464 40.016 72.591 1.00 24.53 198 ASP A N 1
ATOM 1747 C CA . ASP A 1 207 ? 41.382 40.634 71.649 1.00 26.02 198 ASP A CA 1
ATOM 1748 C C . ASP A 1 207 ? 40.640 41.358 70.536 1.00 27.34 198 ASP A C 1
ATOM 1749 O O . ASP A 1 207 ? 41.084 42.423 70.105 1.00 27.60 198 ASP A O 1
ATOM 1754 N N . VAL A 1 208 ? 39.478 40.853 70.107 1.00 28.50 199 VAL A N 1
ATOM 1755 C CA . VAL A 1 208 ? 38.737 41.582 69.085 1.00 27.89 199 VAL A CA 1
ATOM 1756 C C . VAL A 1 208 ? 38.076 42.819 69.669 1.00 29.60 199 VAL A C 1
ATOM 1757 O O . VAL A 1 208 ? 38.131 43.890 69.063 1.00 32.72 199 VAL A O 1
ATOM 1761 N N . ARG A 1 209 ? 37.503 42.729 70.881 1.00 27.58 200 ARG A N 1
ATOM 1762 C CA . ARG A 1 209 ? 36.922 43.905 71.497 1.00 31.48 200 ARG A CA 1
ATOM 1763 C C . ARG A 1 209 ? 37.965 44.962 71.846 1.00 33.41 200 ARG A C 1
ATOM 1764 O O . ARG A 1 209 ? 37.635 46.150 71.924 1.00 33.50 200 ARG A O 1
ATOM 1772 N N . GLU A 1 210 ? 39.202 44.568 72.087 1.00 32.15 201 GLU A N 1
ATOM 1773 C CA . GLU A 1 210 ? 40.218 45.576 72.356 1.00 36.42 201 GLU A CA 1
ATOM 1774 C C . GLU A 1 210 ? 40.387 46.524 71.166 1.00 36.41 201 GLU A C 1
ATOM 1775 O O . GLU A 1 210 ? 40.681 47.711 71.364 1.00 32.82 201 GLU A O 1
ATOM 1794 N N . PHE A 1 212 ? 38.059 47.694 69.080 1.00 39.29 203 PHE A N 1
ATOM 1795 C CA . PHE A 1 212 ? 36.956 48.584 68.797 1.00 43.56 203 PHE A CA 1
ATOM 1796 C C . PHE A 1 212 ? 36.541 49.359 70.044 1.00 50.21 203 PHE A C 1
ATOM 1797 O O . PHE A 1 212 ? 36.447 48.782 71.135 1.00 49.68 203 PHE A O 1
ATOM 1805 N N . PRO A 1 213 ? 36.320 50.679 69.925 1.00 56.83 204 PRO A N 1
ATOM 1806 C CA . PRO A 1 213 ? 35.884 51.525 71.044 1.00 61.90 204 PRO A CA 1
ATOM 1807 C C . PRO A 1 213 ? 34.594 51.066 71.723 1.00 63.72 204 PRO A C 1
ATOM 1808 O O . PRO A 1 213 ? 33.993 51.928 72.381 1.00 67.12 204 PRO A O 1
#

B-factor: mean 25.07, std 14.35, range [8.56, 86.94]

Radius of gyration: 17.97 Å; Cα contacts (8 Å, |Δi|>4): 311; chains: 1; bounding box: 41×63×36 Å

Nearest PDB structures (foldseek):
  6aok-assembly1_A  TM=1.004E+00  e=3.332E-41  Legionella pneumophila subsp. pneumophila str. Philadelphia 1
  6aoj-assembly1_A  TM=9.768E-01  e=8.838E-37  Legionella pneumophila subsp. pneumophila str. Philadelphia 1
  6cgj-assembly1_A  TM=8.306E-01  e=6.509E-10  Legionella pneumophila subsp. pneumophila str. Philadelphia 1
  2zlb-assembly1_A  TM=4.391E-01  e=2.451E-01  Rattus norvegicus
  4pyj-assembly1_A  TM=5.146E-01  e=9.104E-01  Homo sapiens

Sequence (208 aa):
GRQNLYFQQGPKVIIFTDFDGTVTGKSGNETVFTEFYQSLLQGYKKDVEEQDYKNTPKDPIEEAQALFEAKYGKYNENFDHDQQDVDFLSPEAVAFFHEVLKNDDVTVNIVTKNRAEYIKAVFKYQGFSDEEISKLTILESGYKFNDVNSSRLNHPTERANRRVYILDDSPTDYAELRAVKKGKGYNNEEEIRGYRKNPGEFEWSQYLEDVREFP

Solvent-accessible surface area: 11295 Å² total

Organism: Legionella pneumophila subsp. pneumophila (strain Philadelphia 1 / ATCC 33152 / DSM 7513) (NCBI:txid272624)